Protein AF-A0A8J6TK26-F1 (afdb_monomer_lite)

Radius of gyration: 32.99 Å; chains: 1; bounding box: 69×43×80 Å

Organism: NCBI:txid2841698

Foldseek 3Di:
DWEKEWEAEPPDPQSVVVVVLVVVCCVVQPYHYDYDHQVVDVVSCVVCVVFPGWMDTDPDIHTPPDDSVNVNVVSVVSVVVVVVCVVVVPVVVVVVVVVVVDCDPVNVVVVVCVVCVLVVVLVVLCCVLVLLVVLLVCVVVVVNVVSVVSLVVCVVVALQQQQFWAFPQADGRHAHAVVVVCDDDVNPGHHPCRQPVLDDVVPVPDCSRVVSSVDQDDNHRHGTGSHGPVVSVVSVVVSVVSVVCVVVVNPDDDDDCVVVVD

Sequence (262 aa):
MVDLTLYTRKNCHLCDVTREDLASLQEQYPHRLIEVDIDADPSLVTTYGEKIPVVEVGPYSLSAPIDRKDLAMTIGAAIDREEQLEKVGDEGYRRRSKRGQTVSGGDKFSFWFSRQYMLVFTLLLFLYVGLPVLAPVLMKAGATGPASIIYKMYSPLCHQFGFRSFFLFGEQPYYPLRETGLTGGETGLVDFESATGIFHLHEANGNARWEARAYRGSAEVGYKMALCERDMAIYGAMFLFALIFWITGRRIPPLHWIFWLL

InterPro domains:
  IPR008554 Glutaredoxin-like [PF05768] (4-71)
  IPR036249 Thioredoxin-like superfamily [SSF52833] (2-58)

Structure (mmCIF, N/CA/C/O backbone):
data_AF-A0A8J6TK26-F1
#
_entry.id   AF-A0A8J6TK26-F1
#
loop_
_atom_site.group_PDB
_atom_site.id
_atom_site.type_symbol
_atom_site.label_atom_id
_atom_site.label_alt_id
_atom_site.label_comp_id
_atom_site.label_asym_id
_atom_site.label_entity_id
_atom_site.label_seq_id
_atom_site.pdbx_PDB_ins_code
_atom_site.Cartn_x
_atom_site.Cartn_y
_atom_site.Cartn_z
_atom_site.occupancy
_atom_site.B_iso_or_equiv
_atom_site.auth_seq_id
_atom_site.auth_comp_id
_atom_site.auth_asym_id
_atom_site.auth_atom_id
_atom_site.pdbx_PDB_model_num
ATOM 1 N N . MET A 1 1 ? -28.992 9.255 37.641 1.00 79.25 1 MET A N 1
ATOM 2 C CA . MET A 1 1 ? -29.370 7.926 37.113 1.00 79.25 1 MET A CA 1
ATOM 3 C C . MET A 1 1 ? -28.074 7.254 36.726 1.00 79.25 1 MET A C 1
ATOM 5 O O . MET A 1 1 ? -27.380 7.816 35.890 1.00 79.25 1 MET A O 1
ATOM 9 N N . VAL A 1 2 ? -27.733 6.138 37.370 1.00 87.19 2 VAL A N 1
ATOM 10 C CA . VAL A 1 2 ? -26.457 5.436 37.140 1.00 87.19 2 VAL A CA 1
ATOM 11 C C . VAL A 1 2 ? -26.575 4.455 35.976 1.00 87.19 2 VAL A C 1
ATOM 13 O O . VAL A 1 2 ? -27.634 3.857 35.779 1.00 87.19 2 VAL A O 1
ATOM 16 N N . ASP A 1 3 ? -25.491 4.274 35.224 1.00 90.69 3 ASP A N 1
ATOM 17 C CA . ASP A 1 3 ? -25.387 3.227 34.204 1.00 90.69 3 ASP A CA 1
ATOM 18 C C . ASP A 1 3 ? -24.824 1.941 34.842 1.00 90.69 3 ASP A C 1
ATOM 20 O O . ASP A 1 3 ? -23.772 1.964 35.487 1.00 90.69 3 ASP A O 1
ATOM 24 N N . LEU A 1 4 ? -25.527 0.820 34.657 1.00 93.75 4 LEU A N 1
ATOM 25 C CA . LEU A 1 4 ? -25.129 -0.527 35.080 1.00 93.75 4 LEU A CA 1
ATOM 26 C C . LEU A 1 4 ? -24.828 -1.377 33.853 1.00 93.75 4 LEU A C 1
ATOM 28 O O . LEU A 1 4 ? -25.661 -1.469 32.953 1.00 93.75 4 LEU A O 1
ATOM 32 N N . THR A 1 5 ? -23.678 -2.045 33.845 1.00 95.75 5 THR A N 1
ATOM 33 C CA . THR A 1 5 ? -23.329 -3.012 32.797 1.00 95.75 5 THR A CA 1
ATOM 34 C C . THR A 1 5 ? -23.434 -4.429 33.345 1.00 95.75 5 THR A C 1
ATOM 36 O O . THR A 1 5 ? -22.742 -4.767 34.301 1.00 95.75 5 THR A O 1
ATOM 39 N N . LEU A 1 6 ? -24.290 -5.256 32.743 1.00 96.50 6 LEU A N 1
ATOM 40 C CA . LEU A 1 6 ? -24.419 -6.683 33.036 1.00 96.50 6 LEU A CA 1
ATOM 41 C C . LEU A 1 6 ? -23.735 -7.488 31.925 1.00 96.50 6 LEU A C 1
ATOM 43 O O . LEU A 1 6 ? -24.234 -7.558 30.799 1.00 96.50 6 LEU A O 1
ATOM 47 N N . TYR A 1 7 ? -22.608 -8.119 32.253 1.00 96.12 7 TYR A N 1
ATOM 48 C CA . TYR A 1 7 ? -21.968 -9.108 31.390 1.00 96.12 7 TYR A CA 1
ATOM 49 C C . TYR A 1 7 ? -22.686 -10.441 31.550 1.00 96.12 7 TYR A C 1
ATOM 51 O O . TYR A 1 7 ? -22.738 -11.026 32.637 1.00 96.12 7 TYR A O 1
ATOM 59 N N . THR A 1 8 ? -23.252 -10.904 30.445 1.00 95.50 8 THR A N 1
ATOM 60 C CA . THR A 1 8 ? -24.139 -12.060 30.386 1.00 95.50 8 THR A CA 1
ATOM 61 C C . THR A 1 8 ? -23.715 -13.004 29.266 1.00 95.50 8 THR A C 1
ATOM 63 O O . THR A 1 8 ? -22.831 -12.700 28.467 1.00 95.50 8 THR A O 1
ATOM 66 N N . ARG A 1 9 ? -24.342 -14.175 29.224 1.00 94.56 9 ARG A N 1
ATOM 67 C CA . ARG A 1 9 ? -24.190 -15.185 28.177 1.00 94.56 9 ARG A CA 1
ATOM 68 C C . ARG A 1 9 ? -25.546 -15.840 27.934 1.00 94.56 9 ARG A C 1
ATOM 70 O O . ARG A 1 9 ? -26.391 -15.903 28.829 1.00 94.56 9 ARG A O 1
ATOM 77 N N . LYS A 1 10 ? -25.743 -16.395 26.740 1.00 91.62 10 LYS A N 1
ATOM 78 C CA . LYS A 1 10 ? -26.941 -17.189 26.424 1.00 91.62 10 LYS A CA 1
ATOM 79 C C . LYS A 1 10 ? -27.056 -18.423 27.327 1.00 91.62 10 LYS A C 1
ATOM 81 O O . LYS A 1 10 ? -26.065 -19.091 27.603 1.00 91.62 10 LYS A O 1
ATOM 86 N N . ASN A 1 11 ? -28.286 -18.763 27.718 1.00 89.69 11 ASN A N 1
ATOM 87 C CA . ASN A 1 11 ? -28.611 -19.924 28.561 1.00 89.69 11 ASN A CA 1
ATOM 88 C C . ASN A 1 11 ? -27.929 -19.904 29.945 1.00 89.69 11 ASN A C 1
ATOM 90 O O . ASN A 1 11 ? -27.444 -20.928 30.424 1.00 89.69 11 ASN A O 1
ATOM 94 N N . CYS A 1 12 ? -27.891 -18.739 30.591 1.00 91.31 12 CYS A N 1
ATOM 95 C CA . CYS A 1 12 ? -27.322 -18.551 31.921 1.00 91.31 12 CYS A CA 1
ATOM 96 C C . CYS A 1 12 ? -28.424 -18.228 32.941 1.00 91.31 12 CYS A C 1
ATOM 98 O O . CYS A 1 12 ? -28.881 -17.091 33.023 1.00 91.31 12 CYS A O 1
ATOM 100 N N . HIS A 1 13 ? -28.802 -19.205 33.770 1.00 92.62 13 HIS A N 1
ATOM 101 C CA . HIS A 1 13 ? -29.865 -19.011 34.764 1.00 92.62 13 HIS A CA 1
ATOM 102 C C . HIS A 1 13 ? -29.528 -17.925 35.799 1.00 92.62 13 HIS A C 1
ATOM 104 O O . HIS A 1 13 ? -30.365 -17.079 36.095 1.00 92.62 13 HIS A O 1
ATOM 110 N N . LEU A 1 14 ? -28.288 -17.895 36.306 1.00 93.44 14 LEU A N 1
ATOM 111 C CA . LEU A 1 14 ? -27.846 -16.862 37.254 1.00 93.44 14 LEU A CA 1
ATOM 112 C C . LEU A 1 14 ? -27.952 -15.450 36.658 1.00 93.44 14 LEU A C 1
ATOM 114 O O . LEU A 1 14 ? -28.271 -14.503 37.369 1.00 93.44 14 LEU A O 1
ATOM 118 N N . CYS A 1 15 ? -27.724 -15.314 35.351 1.00 94.31 15 CYS A N 1
ATOM 119 C CA . CYS A 1 15 ? -27.838 -14.046 34.643 1.00 94.31 15 CYS A CA 1
ATOM 120 C C . CYS A 1 15 ? -29.291 -13.572 34.552 1.00 94.31 15 CYS A C 1
ATOM 122 O O . CYS A 1 15 ? -29.551 -12.381 34.706 1.00 94.31 15 CYS A O 1
ATOM 124 N N . ASP A 1 16 ? -30.230 -14.496 34.332 1.00 94.25 16 ASP A N 1
ATOM 125 C CA . ASP A 1 16 ? -31.659 -14.184 34.309 1.00 94.25 16 ASP A CA 1
ATOM 126 C C . ASP A 1 16 ? -32.142 -13.728 35.693 1.00 94.25 16 ASP A C 1
ATOM 128 O O . ASP A 1 16 ? -32.800 -12.694 35.793 1.00 94.25 16 ASP A O 1
ATOM 132 N N . VAL A 1 17 ? -31.712 -14.413 36.761 1.00 95.00 17 VAL A N 1
ATOM 133 C CA . VAL A 1 17 ? -32.001 -14.011 38.151 1.00 95.00 17 VAL A CA 1
ATOM 134 C C . VAL A 1 17 ? -31.438 -12.620 38.450 1.00 95.00 17 VAL A C 1
ATOM 136 O O . VAL A 1 17 ? -32.157 -11.751 38.934 1.00 95.00 17 VAL A O 1
ATOM 139 N N . THR A 1 18 ? -30.171 -12.363 38.105 1.00 95.69 18 THR A N 1
ATOM 140 C CA . THR A 1 18 ? -29.563 -11.036 38.299 1.00 95.69 18 THR A CA 1
ATOM 141 C C . THR A 1 18 ? -30.302 -9.949 37.509 1.00 95.69 18 THR A C 1
ATOM 143 O O . THR A 1 18 ? -30.475 -8.841 38.015 1.00 95.69 18 THR A O 1
ATOM 146 N N . ARG A 1 19 ? -30.782 -10.242 36.292 1.00 95.38 19 ARG A N 1
ATOM 147 C CA . ARG A 1 19 ? -31.583 -9.301 35.492 1.00 95.38 19 ARG A CA 1
ATOM 148 C C . ARG A 1 19 ? -32.903 -8.956 36.188 1.00 95.38 19 ARG A C 1
ATOM 150 O O . ARG A 1 19 ? -33.270 -7.783 36.239 1.00 95.38 19 ARG A O 1
ATOM 157 N N . GLU A 1 20 ? -33.599 -9.953 36.727 1.00 95.38 20 GLU A N 1
ATOM 158 C CA . GLU A 1 20 ? -34.848 -9.758 37.472 1.00 95.38 20 GLU A CA 1
ATOM 159 C C . GLU A 1 20 ? -34.628 -8.951 38.758 1.00 95.38 20 GLU A C 1
ATOM 161 O O . GLU A 1 20 ? -35.370 -8.004 39.030 1.00 95.38 20 GLU A O 1
ATOM 166 N N . ASP A 1 21 ? -33.570 -9.259 39.511 1.00 95.75 21 ASP A N 1
ATOM 167 C CA . ASP A 1 21 ? -33.215 -8.518 40.721 1.00 95.75 21 ASP A CA 1
ATOM 168 C C . ASP A 1 21 ? -32.911 -7.047 40.415 1.00 95.75 21 ASP A C 1
ATOM 170 O O . ASP A 1 21 ? -33.424 -6.161 41.106 1.00 95.75 21 ASP A O 1
ATOM 174 N N . LEU A 1 22 ? -32.138 -6.772 39.358 1.00 95.25 22 LEU A N 1
ATOM 175 C CA . LEU A 1 22 ? -31.851 -5.413 38.894 1.00 95.25 22 LEU A CA 1
ATOM 176 C C . LEU A 1 22 ? -33.138 -4.673 38.509 1.00 95.25 22 LEU A C 1
ATOM 178 O O . LEU A 1 22 ? -33.359 -3.559 38.981 1.00 95.25 22 LEU A O 1
ATOM 182 N N . ALA A 1 23 ? -34.033 -5.311 37.750 1.00 95.06 23 ALA A N 1
ATOM 183 C CA . ALA A 1 23 ? -35.329 -4.725 37.407 1.00 95.06 23 ALA A CA 1
ATOM 184 C C . ALA A 1 23 ? -36.166 -4.400 38.660 1.00 95.06 23 ALA A C 1
ATOM 186 O O . ALA A 1 23 ? -36.754 -3.322 38.748 1.00 95.06 23 ALA A O 1
ATOM 187 N N . SER A 1 24 ? -36.164 -5.281 39.670 1.00 95.06 24 SER A N 1
ATOM 188 C CA . SER A 1 24 ? -36.874 -5.059 40.942 1.00 95.06 24 SER A CA 1
ATOM 189 C C . SER A 1 24 ? -36.334 -3.869 41.746 1.00 95.06 24 SER A C 1
ATOM 191 O O . SER A 1 24 ? -37.057 -3.268 42.539 1.00 95.06 24 SER A O 1
ATOM 193 N N . LEU A 1 25 ? -35.052 -3.537 41.572 1.00 95.06 25 LEU A N 1
ATOM 194 C CA . LEU A 1 25 ? -34.379 -2.449 42.280 1.00 95.06 25 LEU A CA 1
ATOM 195 C C . LEU A 1 25 ? -34.503 -1.105 41.557 1.00 95.06 25 LEU A C 1
ATOM 197 O O . LEU A 1 25 ? -34.126 -0.082 42.124 1.00 95.06 25 LEU A O 1
ATOM 201 N N . GLN A 1 26 ? -35.035 -1.078 40.334 1.00 93.06 26 GLN A N 1
ATOM 202 C CA . GLN A 1 26 ? -35.055 0.118 39.494 1.00 93.06 26 GLN A CA 1
ATOM 203 C C . GLN A 1 26 ? -35.966 1.231 40.032 1.00 93.06 26 GLN A C 1
ATOM 205 O O . GLN A 1 26 ? -35.672 2.408 39.826 1.00 93.06 26 GLN A O 1
ATOM 210 N N . GLU A 1 27 ? -37.029 0.876 40.760 1.00 91.56 27 GLU A N 1
ATOM 211 C CA . GLU A 1 27 ? -37.910 1.844 41.427 1.00 91.56 27 GLU A CA 1
ATOM 212 C C . GLU A 1 27 ? -3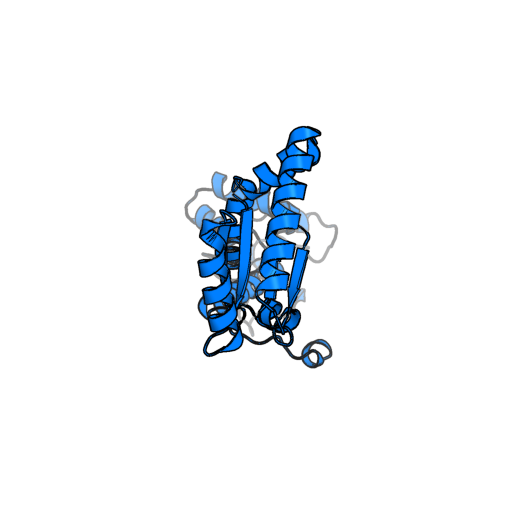7.211 2.530 42.611 1.00 91.56 27 GLU A C 1
ATOM 214 O O . GLU A 1 27 ? -37.308 3.745 42.776 1.00 91.56 27 GLU A O 1
ATOM 219 N N . GLN A 1 28 ? -36.461 1.765 43.411 1.00 92.62 28 GLN A N 1
ATOM 220 C CA . GLN A 1 28 ? -35.736 2.288 44.572 1.00 92.62 28 GLN A CA 1
ATOM 221 C C . GLN A 1 28 ? -34.455 3.031 44.169 1.00 92.62 28 GLN A C 1
ATOM 223 O O . GLN A 1 28 ? -34.103 4.043 44.772 1.00 92.62 28 GLN A O 1
ATOM 228 N N . TYR A 1 29 ? -33.761 2.530 43.150 1.00 92.88 29 TYR A N 1
ATOM 229 C CA . TYR A 1 29 ? -32.495 3.058 42.664 1.00 92.88 29 TYR A CA 1
ATOM 230 C C . TYR A 1 29 ? -32.589 3.298 41.155 1.00 92.88 29 TYR A C 1
ATOM 232 O O . TYR A 1 29 ? -32.301 2.385 40.382 1.00 92.88 29 TYR A O 1
ATOM 240 N N . PRO A 1 30 ? -32.968 4.505 40.698 1.00 91.44 30 PRO A N 1
ATOM 241 C CA . PRO A 1 30 ? -33.117 4.789 39.275 1.00 91.44 30 PRO A CA 1
ATOM 242 C C . PRO A 1 30 ? -31.813 4.585 38.497 1.00 91.44 30 PRO A C 1
ATOM 244 O O . PRO A 1 30 ? -30.840 5.336 38.649 1.00 91.44 30 PRO A O 1
ATOM 247 N N . HIS A 1 31 ? -31.813 3.585 37.620 1.00 92.19 31 HIS A N 1
ATOM 248 C CA . HIS A 1 31 ? -30.643 3.188 36.852 1.00 92.19 31 HIS A CA 1
ATOM 249 C C . HIS A 1 31 ? -30.984 2.766 35.422 1.00 92.19 31 HIS A C 1
ATOM 251 O O . HIS A 1 31 ? -32.129 2.435 35.108 1.00 92.19 31 HIS A O 1
ATOM 257 N N . ARG A 1 32 ? -29.970 2.767 34.554 1.00 92.31 32 ARG A N 1
ATOM 258 C CA . ARG A 1 32 ? -30.039 2.279 33.176 1.00 92.31 32 ARG A CA 1
ATOM 259 C C . ARG A 1 32 ? -29.224 0.996 33.052 1.00 92.31 32 ARG A C 1
ATOM 261 O O . ARG A 1 32 ? -28.025 1.007 33.305 1.00 92.31 32 ARG A O 1
ATOM 268 N N . LEU A 1 33 ? -29.869 -0.086 32.626 1.00 93.94 33 LEU A N 1
ATOM 269 C CA . LEU A 1 33 ? -29.213 -1.372 32.398 1.00 93.94 33 LEU A CA 1
ATOM 270 C C . LEU A 1 33 ? -28.666 -1.471 30.964 1.00 93.94 33 LEU A C 1
ATOM 272 O O . LEU A 1 33 ? -29.374 -1.177 29.999 1.00 93.94 33 LEU A O 1
ATOM 276 N N . ILE A 1 34 ? -27.412 -1.897 30.834 1.00 94.25 34 ILE A N 1
ATOM 277 C CA . ILE A 1 34 ? -26.709 -2.183 29.581 1.00 94.25 34 ILE A CA 1
ATOM 278 C C . ILE A 1 34 ? -26.279 -3.651 29.626 1.00 94.25 34 ILE A C 1
ATOM 280 O O . ILE A 1 34 ? -25.482 -4.037 30.476 1.00 94.25 34 ILE A O 1
ATOM 284 N N . GLU A 1 35 ? -26.796 -4.477 28.719 1.00 94.88 35 GLU A N 1
ATOM 285 C CA . GLU A 1 35 ? -26.427 -5.895 28.637 1.00 94.88 35 GLU A CA 1
ATOM 286 C C . GLU A 1 35 ? -25.333 -6.114 27.584 1.00 94.88 35 GLU A C 1
ATOM 288 O O . GLU A 1 35 ? -25.442 -5.635 26.452 1.00 94.88 35 GLU A O 1
ATOM 293 N N . VAL A 1 36 ? -24.288 -6.856 27.954 1.00 94.75 36 VAL A N 1
ATOM 294 C CA . VAL A 1 36 ? -23.169 -7.216 27.072 1.00 94.75 36 VAL A CA 1
ATOM 295 C C . VAL A 1 36 ? -23.043 -8.738 27.026 1.00 94.75 36 VAL A C 1
ATOM 297 O O . VAL A 1 36 ? -22.706 -9.368 28.027 1.00 94.75 36 VAL A O 1
ATOM 300 N N . ASP A 1 37 ? -23.319 -9.331 25.860 1.00 94.69 37 ASP A N 1
ATOM 301 C CA . ASP A 1 37 ? -23.110 -10.764 25.612 1.00 94.69 37 ASP A CA 1
ATOM 302 C C . ASP A 1 37 ? -21.612 -11.041 25.433 1.00 94.69 37 ASP A C 1
ATOM 304 O O . ASP A 1 37 ? -21.005 -10.601 24.452 1.00 94.69 37 ASP A O 1
ATOM 308 N N . ILE A 1 38 ? -21.008 -11.765 26.375 1.00 94.50 38 ILE A N 1
ATOM 309 C CA . ILE A 1 38 ? -19.573 -12.063 26.324 1.00 94.50 38 ILE A CA 1
ATOM 310 C C . ILE A 1 38 ? -19.206 -12.999 25.173 1.00 94.50 38 ILE A C 1
ATOM 312 O O . ILE A 1 38 ? -18.066 -12.974 24.722 1.00 94.50 38 ILE A O 1
ATOM 316 N N . ASP A 1 39 ? -20.149 -13.805 24.669 1.00 92.62 39 ASP A N 1
ATOM 317 C CA . ASP A 1 39 ? -19.874 -14.790 23.619 1.00 92.62 39 ASP A CA 1
ATOM 318 C C . ASP A 1 39 ? -19.666 -14.119 22.248 1.00 92.62 39 ASP A C 1
ATOM 320 O O . ASP A 1 39 ? -19.208 -14.755 21.297 1.00 92.62 39 ASP A O 1
ATOM 324 N N . ALA A 1 40 ? -19.955 -12.817 22.143 1.00 90.12 40 ALA A N 1
ATOM 325 C CA . ALA A 1 40 ? -19.677 -12.012 20.960 1.00 90.12 40 ALA A CA 1
ATOM 326 C C . ALA A 1 40 ? -18.187 -11.645 20.798 1.00 90.12 40 ALA A C 1
ATOM 328 O O . ALA A 1 40 ? -17.772 -11.310 19.686 1.00 90.12 40 ALA A O 1
ATOM 329 N N . ASP A 1 41 ? -17.382 -11.707 21.867 1.00 88.19 41 ASP A N 1
ATOM 330 C CA . ASP A 1 41 ? -15.970 -11.306 21.858 1.00 88.19 41 ASP A CA 1
ATOM 331 C C . ASP A 1 41 ? -15.095 -12.292 22.667 1.00 88.19 41 ASP A C 1
ATOM 333 O O . ASP A 1 41 ? -15.216 -12.369 23.893 1.00 88.19 41 ASP A O 1
ATOM 337 N N . PRO A 1 42 ? -14.148 -13.015 22.031 1.00 89.25 42 PRO A N 1
ATOM 338 C CA . PRO A 1 42 ? -13.245 -13.945 22.718 1.00 89.25 42 PRO A CA 1
ATOM 339 C C . PRO A 1 42 ? -12.453 -13.331 23.886 1.00 89.25 42 PRO A C 1
ATOM 341 O O . PRO A 1 42 ? -12.097 -14.037 24.836 1.00 89.25 42 PRO A O 1
ATOM 344 N N . SER A 1 43 ? -12.169 -12.025 23.839 1.00 90.19 43 SER A N 1
ATOM 345 C CA . SER A 1 43 ? -11.474 -11.330 24.926 1.00 90.19 43 SER A CA 1
ATOM 346 C C . SER A 1 43 ? -12.349 -11.196 26.179 1.00 90.19 43 SER A C 1
ATOM 348 O O . SER A 1 43 ? -11.859 -11.378 27.298 1.00 90.19 43 SER A O 1
ATOM 350 N N . LEU A 1 44 ? -13.658 -10.981 26.003 1.00 91.50 44 LEU A N 1
ATOM 351 C CA . LEU A 1 44 ? -14.634 -10.960 27.093 1.00 91.50 44 LEU A CA 1
ATOM 352 C C . LEU A 1 44 ? -14.840 -12.356 27.680 1.00 91.50 44 LEU A C 1
ATOM 354 O O . LEU A 1 44 ? -14.888 -12.489 28.901 1.00 91.50 44 LEU A O 1
ATOM 358 N N . VAL A 1 45 ? -14.868 -13.402 26.844 1.00 91.81 45 VAL A N 1
ATOM 359 C CA . VAL A 1 45 ? -14.923 -14.798 27.318 1.00 91.81 45 VAL A CA 1
ATOM 360 C C . VAL A 1 45 ? -13.732 -15.122 28.218 1.00 91.81 45 VAL A C 1
ATOM 362 O O . VAL A 1 45 ? -13.912 -15.692 29.290 1.00 91.81 45 VAL A O 1
ATOM 365 N N . THR A 1 46 ? -12.525 -14.712 27.826 1.00 91.44 46 THR A N 1
ATOM 366 C CA . THR A 1 46 ? -11.305 -14.941 28.621 1.00 91.44 46 THR A CA 1
ATOM 367 C C . THR A 1 46 ? -11.346 -14.199 29.963 1.00 91.44 46 THR A C 1
ATOM 369 O O . THR A 1 46 ? -10.862 -14.706 30.970 1.00 91.44 46 THR A O 1
ATOM 372 N N . THR A 1 47 ? -11.931 -13.000 29.986 1.00 90.94 47 THR A N 1
ATOM 373 C CA . THR A 1 47 ? -11.931 -12.121 31.166 1.00 90.94 47 THR A CA 1
ATOM 374 C C . THR A 1 47 ? -13.030 -12.483 32.169 1.00 90.94 47 THR A C 1
ATOM 376 O O . THR A 1 47 ? -12.785 -12.522 33.378 1.00 90.94 47 THR A O 1
ATOM 379 N N . TYR A 1 48 ? -14.242 -12.742 31.673 1.00 93.81 48 TYR A N 1
ATOM 380 C CA . TYR A 1 48 ? -15.451 -12.885 32.485 1.00 93.81 48 TYR A CA 1
ATOM 381 C C . TYR A 1 48 ? -16.042 -14.299 32.474 1.00 93.81 48 TYR A C 1
ATOM 383 O O . TYR A 1 48 ? -16.885 -14.589 33.316 1.00 93.81 48 TYR A O 1
ATOM 391 N N . GLY A 1 49 ? -15.613 -15.195 31.579 1.00 91.38 49 GLY A N 1
ATOM 392 C CA . GLY A 1 49 ? -16.272 -16.486 31.335 1.00 91.38 49 GLY A CA 1
ATOM 393 C C . GLY A 1 49 ? -16.467 -17.378 32.567 1.00 91.38 49 GLY A C 1
ATOM 394 O O . GLY A 1 49 ? -17.473 -18.078 32.641 1.00 91.38 49 GLY A O 1
ATOM 395 N N . GLU A 1 50 ? -15.562 -17.318 33.547 1.00 92.06 50 GLU A N 1
ATOM 396 C CA . GLU A 1 50 ? -15.652 -18.076 34.810 1.00 92.06 50 GLU A CA 1
ATOM 397 C C . GLU A 1 50 ? -16.371 -17.323 35.945 1.00 92.06 50 GLU A C 1
ATOM 399 O O . GLU A 1 50 ? -16.602 -17.881 37.012 1.00 92.06 50 GLU A O 1
ATOM 404 N N . LYS A 1 51 ? -16.707 -16.047 35.738 1.00 93.69 51 LYS A N 1
ATOM 405 C CA . LYS A 1 51 ? -17.226 -15.129 36.768 1.00 93.69 51 LYS A CA 1
ATOM 406 C C . LYS A 1 51 ? -18.673 -14.699 36.532 1.00 93.69 51 LYS A C 1
ATOM 408 O O . LYS A 1 51 ? -19.212 -13.943 37.333 1.00 93.69 51 LYS A O 1
ATOM 413 N N . ILE A 1 52 ? -19.277 -15.136 35.427 1.00 92.50 52 ILE A N 1
ATOM 414 C CA . ILE A 1 52 ? -20.613 -14.715 35.000 1.00 92.50 52 ILE A CA 1
ATOM 415 C C . ILE A 1 52 ? -21.716 -15.196 35.955 1.00 92.50 52 ILE A C 1
ATOM 417 O O . ILE A 1 52 ? -21.686 -16.357 36.367 1.00 92.50 52 ILE A O 1
ATOM 421 N N . PRO A 1 53 ? -22.750 -14.368 36.217 1.00 95.50 53 PRO A N 1
ATOM 422 C CA . PRO A 1 53 ? -22.920 -12.973 35.780 1.00 95.50 53 PRO A CA 1
ATOM 423 C C . PRO A 1 53 ? -21.962 -11.997 36.472 1.00 95.50 53 PRO A C 1
ATOM 425 O O . PRO A 1 53 ? -21.606 -12.188 37.631 1.00 95.50 53 PRO A O 1
ATOM 428 N N . VAL A 1 54 ? -21.577 -10.932 35.759 1.00 96.81 54 VAL A N 1
ATOM 429 C CA . VAL A 1 54 ? -20.808 -9.813 36.329 1.00 96.81 54 VAL A CA 1
ATOM 430 C C . VAL A 1 54 ? -21.571 -8.508 36.138 1.00 96.81 54 VAL A C 1
ATOM 432 O O . VAL A 1 54 ? -21.982 -8.196 35.023 1.00 96.81 54 VAL A O 1
ATOM 435 N N . VAL A 1 55 ? -21.743 -7.746 37.218 1.00 96.62 55 VAL A N 1
ATOM 436 C CA . VAL A 1 55 ? -22.384 -6.425 37.223 1.00 96.62 55 VAL A CA 1
ATOM 437 C C . VAL A 1 55 ? -21.343 -5.363 37.548 1.00 96.62 55 VAL A C 1
ATOM 439 O O . VAL A 1 55 ? -20.716 -5.410 38.604 1.00 96.62 55 VAL A O 1
ATOM 442 N N . GLU A 1 56 ? -21.179 -4.384 36.665 1.00 95.56 56 GLU A N 1
ATOM 443 C CA . GLU A 1 56 ? -20.312 -3.222 36.871 1.00 95.56 56 GLU A CA 1
ATOM 444 C C . GLU A 1 56 ? -21.144 -1.941 37.013 1.00 95.56 56 GLU A C 1
ATOM 446 O O . GLU A 1 56 ? -22.021 -1.660 36.191 1.00 95.56 56 GLU A O 1
ATOM 451 N N . VAL A 1 57 ? -20.853 -1.151 38.051 1.00 93.00 57 VAL A N 1
ATOM 452 C CA . VAL A 1 57 ? -21.461 0.165 38.299 1.00 93.00 57 VAL A CA 1
ATOM 453 C C . VAL A 1 57 ? -20.424 1.140 38.845 1.00 93.00 57 VAL A C 1
ATOM 455 O O . VAL A 1 57 ? -19.897 0.999 39.951 1.00 93.00 57 VAL A O 1
ATOM 458 N N . GLY A 1 58 ? -20.093 2.152 38.044 1.00 85.88 58 GLY A N 1
ATOM 459 C CA . GLY A 1 58 ? -19.007 3.076 38.362 1.00 85.88 58 GLY A CA 1
ATOM 460 C C . GLY A 1 58 ? -17.682 2.326 38.607 1.00 85.88 58 GLY A C 1
ATOM 461 O O . GLY A 1 58 ? -17.214 1.632 37.709 1.00 85.88 58 GLY A O 1
ATOM 462 N N . PRO A 1 59 ? -17.038 2.471 39.782 1.00 86.38 59 PRO A N 1
ATOM 463 C CA . PRO A 1 59 ? -15.807 1.750 40.117 1.00 86.38 59 PRO A CA 1
ATOM 464 C C . PRO A 1 59 ? -16.042 0.360 40.735 1.00 86.38 59 PRO A C 1
ATOM 466 O O . PRO A 1 59 ? -15.070 -0.310 41.081 1.00 86.38 59 PRO A O 1
ATOM 469 N N . TYR A 1 60 ? -17.296 -0.041 40.955 1.00 93.19 60 TYR A N 1
ATOM 470 C CA . TYR A 1 60 ? -17.640 -1.277 41.647 1.00 93.19 60 TYR A CA 1
ATOM 471 C C . TYR A 1 60 ? -17.971 -2.380 40.643 1.00 93.19 60 TYR A C 1
ATOM 473 O O . TYR A 1 60 ? -18.623 -2.134 39.629 1.00 93.19 60 TYR A O 1
ATOM 481 N N . SER A 1 61 ? -17.527 -3.599 40.942 1.00 94.56 61 SER A N 1
ATOM 482 C CA . SER A 1 61 ? -17.797 -4.798 40.151 1.00 94.56 61 SER A CA 1
ATOM 483 C C . SER A 1 61 ? -18.201 -5.929 41.092 1.00 94.56 61 SER A C 1
ATOM 485 O O . SER A 1 61 ? -17.531 -6.162 42.100 1.00 94.56 61 SER A O 1
ATOM 487 N N . LEU A 1 62 ? -19.302 -6.603 40.773 1.00 95.50 62 LEU A N 1
ATOM 488 C CA . LEU A 1 62 ? -19.798 -7.792 41.458 1.00 95.50 62 LEU A CA 1
ATOM 489 C C . LEU A 1 62 ? -19.758 -8.964 40.484 1.00 95.50 62 LEU A C 1
ATOM 491 O O . LEU A 1 62 ? -20.243 -8.843 39.364 1.00 95.50 62 LEU A O 1
ATOM 495 N N . SER A 1 63 ? -19.205 -10.093 40.912 1.00 94.94 63 SER A N 1
ATOM 496 C CA . SER A 1 63 ? -19.186 -11.349 40.155 1.00 94.94 63 SER A CA 1
ATOM 497 C C . SER A 1 63 ? -19.976 -12.429 40.876 1.00 94.94 63 SER A C 1
ATOM 499 O O . SER A 1 63 ? -20.154 -12.346 42.088 1.00 94.94 63 SER A O 1
ATOM 501 N N . ALA A 1 64 ? -20.393 -13.462 40.147 1.00 91.06 64 ALA A N 1
ATOM 502 C CA . ALA A 1 64 ? -21.148 -14.576 40.704 1.00 91.06 64 ALA A CA 1
ATOM 503 C C . ALA A 1 64 ? -20.465 -15.245 41.919 1.00 91.06 64 ALA A C 1
ATOM 505 O O . ALA A 1 64 ? -19.237 -15.397 41.920 1.00 91.06 64 ALA A O 1
ATOM 506 N N . PRO A 1 65 ? -21.246 -15.729 42.907 1.00 91.62 65 PRO A N 1
ATOM 507 C CA . PRO A 1 65 ? -22.698 -15.560 43.060 1.00 91.62 65 PRO A CA 1
ATOM 508 C C . PRO A 1 65 ? -23.067 -14.138 43.522 1.00 91.62 65 PRO A C 1
ATOM 510 O O . PRO A 1 65 ? -22.383 -13.568 44.364 1.00 91.62 65 PRO A O 1
ATOM 513 N N . ILE A 1 66 ? -24.146 -13.576 42.967 1.00 93.88 66 ILE A N 1
ATOM 514 C CA . ILE A 1 66 ? -24.615 -12.217 43.275 1.00 93.88 66 ILE A CA 1
ATOM 515 C C . ILE A 1 66 ? -25.964 -12.302 43.988 1.00 93.88 66 ILE A C 1
ATOM 517 O O . ILE A 1 66 ? -26.920 -12.822 43.415 1.00 93.88 66 ILE A O 1
ATOM 521 N N . ASP A 1 67 ? -26.052 -11.739 45.193 1.00 94.12 67 ASP A N 1
ATOM 522 C CA . ASP A 1 67 ? -27.311 -11.604 45.924 1.00 94.12 67 ASP A CA 1
ATOM 523 C C . ASP A 1 67 ? -27.963 -10.231 45.689 1.00 94.12 67 ASP A C 1
ATOM 525 O O . ASP A 1 67 ? -27.295 -9.197 45.582 1.00 94.12 67 ASP A O 1
ATOM 529 N N . ARG A 1 68 ? -29.302 -10.175 45.741 1.00 94.31 68 ARG A N 1
ATOM 530 C CA . ARG A 1 68 ? -30.076 -8.920 45.645 1.00 94.31 68 ARG A CA 1
ATOM 531 C C . ARG A 1 68 ? -29.626 -7.841 46.640 1.00 94.31 68 ARG A C 1
ATOM 533 O O . ARG A 1 68 ? -29.694 -6.648 46.342 1.00 94.31 68 ARG A O 1
ATOM 540 N N . LYS A 1 69 ? -29.185 -8.240 47.839 1.00 94.62 69 LYS A N 1
ATOM 541 C CA . LYS A 1 69 ? -28.687 -7.307 48.867 1.00 94.62 69 LYS A CA 1
ATOM 542 C C . LYS A 1 69 ? -27.372 -6.650 48.449 1.00 94.62 69 LYS A C 1
ATOM 544 O O . LYS A 1 69 ? -27.215 -5.450 48.666 1.00 94.62 69 LYS A O 1
ATOM 549 N N . ASP A 1 70 ? -26.478 -7.409 47.822 1.00 93.50 70 ASP A N 1
ATOM 550 C CA . ASP A 1 70 ? -25.189 -6.909 47.342 1.00 93.50 70 ASP A CA 1
ATOM 551 C C . ASP A 1 70 ? -25.385 -5.958 46.164 1.00 93.50 70 ASP A C 1
ATOM 553 O O . ASP A 1 70 ? -24.746 -4.905 46.111 1.00 93.50 70 ASP A O 1
ATOM 557 N N . LEU A 1 71 ? -26.338 -6.267 45.274 1.00 94.81 71 LEU A N 1
ATOM 558 C CA . LEU A 1 71 ? -26.769 -5.359 44.209 1.00 94.81 71 LEU A CA 1
ATOM 559 C C . LEU A 1 71 ? -27.274 -4.034 44.781 1.00 94.81 71 LEU A C 1
ATOM 561 O O . LEU A 1 71 ? -26.772 -2.978 44.409 1.00 94.81 71 LEU A O 1
ATOM 565 N N . ALA A 1 72 ? -28.222 -4.078 45.721 1.00 95.00 72 ALA A N 1
ATOM 566 C CA . ALA A 1 72 ? -28.787 -2.873 46.328 1.00 95.00 72 ALA A CA 1
ATOM 567 C C . ALA A 1 72 ? -27.717 -2.020 47.031 1.00 95.00 72 ALA A C 1
ATOM 569 O O . ALA A 1 72 ? -27.662 -0.806 46.831 1.00 95.00 72 ALA A O 1
ATOM 570 N N . MET A 1 73 ? -26.835 -2.654 47.814 1.00 94.19 73 MET A N 1
ATOM 571 C CA . MET A 1 73 ? -25.737 -1.969 48.502 1.00 94.19 73 MET A CA 1
ATOM 572 C C . 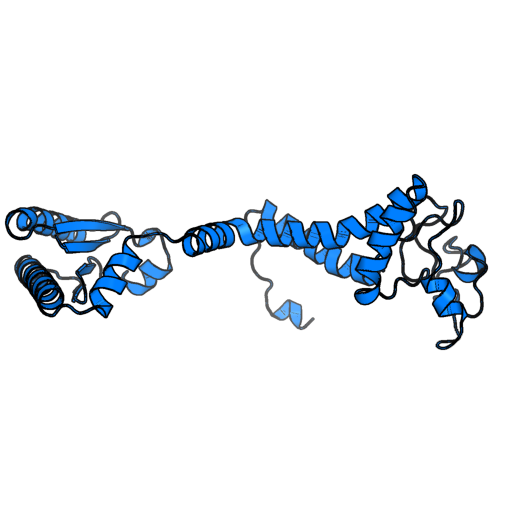MET A 1 73 ? -24.779 -1.309 47.506 1.00 94.19 73 MET A C 1
ATOM 574 O O . MET A 1 73 ? -24.397 -0.155 47.685 1.00 94.19 73 MET A O 1
ATOM 578 N N . THR A 1 74 ? -24.410 -2.030 46.450 1.00 94.19 74 THR A N 1
ATOM 579 C CA . THR A 1 74 ? -23.416 -1.574 45.473 1.00 94.19 74 THR A CA 1
ATOM 580 C C . THR A 1 74 ? -23.963 -0.468 44.576 1.00 94.19 74 THR A C 1
ATOM 582 O O . THR A 1 74 ? -23.272 0.520 44.328 1.00 94.19 74 THR A O 1
ATOM 585 N N . ILE A 1 75 ? -25.220 -0.585 44.138 1.00 94.12 75 ILE A N 1
ATOM 586 C CA . ILE A 1 75 ? -25.914 0.462 43.379 1.00 94.12 75 ILE A CA 1
ATOM 587 C C . ILE A 1 75 ? -26.062 1.721 44.240 1.00 94.12 75 ILE A C 1
ATOM 589 O O . ILE A 1 75 ? -25.741 2.813 43.775 1.00 94.12 75 ILE A O 1
ATOM 593 N N . GLY A 1 76 ? -26.483 1.574 45.501 1.00 93.25 76 GLY A N 1
ATOM 594 C CA . GLY A 1 76 ? -26.574 2.688 46.446 1.00 93.25 76 GLY A CA 1
ATOM 595 C C . GLY A 1 76 ? -25.226 3.385 46.647 1.00 93.25 76 GLY A C 1
ATOM 596 O O . GLY A 1 76 ? -25.125 4.593 46.460 1.00 93.25 76 GLY A O 1
ATOM 597 N N . ALA A 1 77 ? -24.163 2.618 46.910 1.00 92.56 77 ALA A N 1
ATOM 598 C CA . ALA A 1 77 ? -22.811 3.153 47.064 1.00 92.56 77 ALA A CA 1
ATOM 599 C C . ALA A 1 77 ? -22.310 3.886 45.806 1.00 92.56 77 ALA A C 1
ATOM 601 O O . ALA A 1 77 ? -21.606 4.893 45.912 1.00 92.56 77 ALA A O 1
ATOM 602 N N . ALA A 1 78 ? -22.669 3.408 44.612 1.00 91.31 78 ALA A N 1
ATOM 603 C CA . ALA A 1 78 ? -22.328 4.073 43.360 1.00 91.31 78 ALA A CA 1
ATOM 604 C C . ALA A 1 78 ? -23.070 5.403 43.176 1.00 91.31 78 ALA A C 1
ATOM 606 O O . ALA A 1 78 ? -22.435 6.391 42.801 1.00 91.31 78 ALA A O 1
ATOM 607 N N . ILE A 1 79 ? -24.372 5.439 43.481 1.00 89.81 79 ILE A N 1
ATOM 608 C CA . ILE A 1 79 ? -25.197 6.656 43.431 1.00 89.81 79 ILE A CA 1
ATOM 609 C C . ILE A 1 79 ? -24.665 7.699 44.420 1.00 89.81 79 ILE A C 1
ATOM 611 O O . ILE A 1 79 ? -24.388 8.830 44.023 1.00 89.81 79 ILE A O 1
ATOM 615 N N . ASP A 1 80 ? -24.444 7.310 45.678 1.00 90.12 80 ASP A N 1
ATOM 616 C CA . ASP A 1 80 ? -23.952 8.212 46.726 1.00 90.12 80 ASP A CA 1
ATOM 617 C C . ASP A 1 80 ? -22.581 8.796 46.362 1.00 90.12 80 ASP A C 1
ATOM 619 O O . ASP A 1 80 ? -22.302 9.981 46.570 1.00 90.12 80 ASP A O 1
ATOM 623 N N . ARG A 1 81 ? -21.707 7.965 45.782 1.00 85.69 81 ARG A N 1
ATOM 624 C CA . ARG A 1 81 ? -20.389 8.393 45.311 1.00 85.69 81 ARG A CA 1
ATOM 625 C C . ARG A 1 81 ? -20.493 9.392 44.160 1.00 85.69 81 ARG A C 1
ATOM 627 O O . ARG A 1 81 ? -19.739 10.364 44.155 1.00 85.69 81 ARG A O 1
ATOM 634 N N . GLU A 1 82 ? -21.359 9.149 43.181 1.00 82.19 82 GLU A N 1
ATOM 635 C CA . GLU A 1 82 ? -21.587 10.077 42.067 1.00 82.19 82 GLU A CA 1
ATOM 636 C C . GLU A 1 82 ? -22.116 11.422 42.580 1.00 82.19 82 GLU A C 1
ATOM 638 O O . GLU A 1 82 ? -21.545 12.462 42.248 1.00 82.19 82 GLU A O 1
ATOM 643 N N . GLU A 1 83 ? -23.094 11.410 43.489 1.00 84.81 83 GLU A N 1
ATOM 644 C CA . GLU A 1 83 ? -23.635 12.629 44.099 1.00 84.81 83 GLU A CA 1
ATOM 645 C C . GLU A 1 83 ? -22.558 13.411 44.879 1.00 84.81 83 GLU A C 1
ATOM 647 O O . GLU A 1 83 ? -22.468 14.638 44.783 1.00 84.81 83 GLU A O 1
ATOM 652 N N . GLN A 1 84 ? -21.691 12.715 45.623 1.00 85.12 84 GLN A N 1
ATOM 653 C CA . GLN A 1 84 ? -20.547 13.331 46.306 1.00 85.12 84 GLN A CA 1
ATOM 654 C C . GLN A 1 84 ? -19.551 13.957 45.321 1.00 85.12 84 GLN A C 1
ATOM 656 O O . GLN A 1 84 ? -19.123 15.095 45.518 1.00 85.12 84 GLN A O 1
ATOM 661 N N . LEU A 1 85 ? -19.192 13.253 44.244 1.00 81.44 85 LEU A N 1
ATOM 662 C CA . LEU A 1 85 ? -18.266 13.765 43.227 1.00 81.44 85 LEU A CA 1
ATOM 663 C C . LEU A 1 85 ? -18.828 14.997 42.503 1.00 81.44 85 LEU A C 1
ATOM 665 O O . LEU A 1 85 ? -18.076 15.927 42.197 1.00 81.44 85 LEU A O 1
ATOM 669 N N . GLU A 1 86 ? -20.142 15.041 42.270 1.00 79.50 86 GLU A N 1
ATOM 670 C CA . GLU A 1 86 ? -20.811 16.218 41.717 1.00 79.50 86 GLU A CA 1
ATOM 671 C C . GLU A 1 86 ? -20.801 17.410 42.680 1.00 79.50 86 GLU A C 1
ATOM 673 O O . GLU A 1 86 ? -20.507 18.528 42.244 1.00 79.50 86 GLU A O 1
ATOM 678 N N . LYS A 1 87 ? -21.062 17.181 43.976 1.00 81.44 87 LYS A N 1
ATOM 679 C CA . LYS A 1 87 ? -21.039 18.221 45.024 1.00 81.44 87 LYS A CA 1
ATOM 680 C C . LYS A 1 87 ? -19.651 18.820 45.233 1.00 81.44 87 LYS A C 1
ATOM 682 O O . LYS A 1 87 ? -19.531 20.031 45.395 1.00 81.44 87 LYS A O 1
ATOM 687 N N . VAL A 1 88 ? -18.609 17.988 45.206 1.00 82.25 88 VAL A N 1
ATOM 688 C CA . VAL A 1 88 ? -17.209 18.423 45.360 1.00 82.25 88 VAL A CA 1
ATOM 689 C C . VAL A 1 88 ? -16.712 19.190 44.124 1.00 82.25 88 VAL A C 1
ATOM 691 O O . VAL A 1 88 ? -15.711 19.899 44.198 1.00 82.25 88 VAL A O 1
ATOM 694 N N . GLY A 1 89 ? -17.430 19.119 42.997 1.00 72.56 89 GLY A N 1
ATOM 695 C CA . GLY A 1 89 ? -17.103 19.885 41.797 1.00 72.56 89 GLY A CA 1
ATOM 696 C C . GLY A 1 89 ? -15.843 19.390 41.086 1.00 72.56 89 GLY A C 1
ATOM 697 O O . GLY A 1 89 ? -15.164 20.185 40.440 1.00 72.56 89 GLY A O 1
ATOM 698 N N . ASP A 1 90 ? -15.528 18.093 41.181 1.00 76.19 90 ASP A N 1
ATOM 699 C CA . ASP A 1 90 ? -14.332 17.512 40.563 1.00 76.19 90 ASP A CA 1
ATOM 700 C C . ASP A 1 90 ? -14.384 17.657 39.029 1.00 76.19 90 ASP A C 1
ATOM 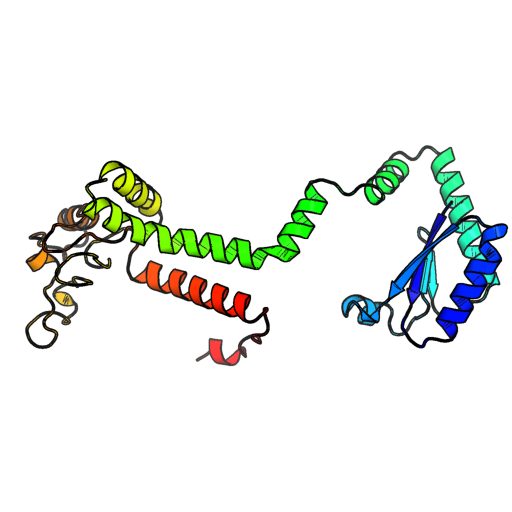702 O O . ASP A 1 90 ? -15.106 16.947 38.316 1.00 76.19 90 ASP A O 1
ATOM 706 N N . GLU A 1 91 ? -13.615 18.609 38.491 1.00 74.50 91 GLU A N 1
ATOM 707 C CA . GLU A 1 91 ? -13.566 18.871 37.048 1.00 74.50 91 GLU A CA 1
ATOM 708 C C . GLU A 1 91 ? -13.071 17.648 36.261 1.00 74.50 91 GLU A C 1
ATOM 710 O O . GLU A 1 91 ? -13.510 17.406 35.132 1.00 74.50 91 GLU A O 1
ATOM 715 N N . GLY A 1 92 ? -12.195 16.835 36.863 1.00 74.50 92 GLY A N 1
ATOM 716 C CA . GLY A 1 92 ? -11.667 15.608 36.270 1.00 74.50 92 GLY A CA 1
ATOM 717 C C . GLY A 1 92 ? -12.737 14.532 36.061 1.00 74.50 92 GLY A C 1
ATOM 718 O O . GLY A 1 92 ? -12.748 13.853 35.031 1.00 74.50 92 GLY A O 1
ATOM 719 N N . TYR A 1 93 ? -13.655 14.370 37.009 1.00 73.69 93 TYR A N 1
ATOM 720 C CA . TYR A 1 93 ? -14.803 13.474 36.936 1.00 73.69 93 TYR A CA 1
ATOM 721 C C . TYR A 1 93 ? -15.810 13.972 35.903 1.00 73.69 93 TYR A C 1
ATOM 723 O O . TYR A 1 93 ? -16.154 13.226 34.985 1.00 73.69 93 TYR A O 1
ATOM 731 N N . ARG A 1 94 ? -16.176 15.261 35.951 1.00 73.62 94 ARG A N 1
ATOM 732 C CA . ARG A 1 94 ? -17.068 15.880 34.954 1.00 73.62 94 ARG A CA 1
ATOM 733 C C . ARG A 1 94 ? -16.538 15.719 33.530 1.00 73.62 94 ARG A C 1
ATOM 735 O O . ARG A 1 94 ? -17.298 15.393 32.619 1.00 73.62 94 ARG A O 1
ATOM 742 N N . ARG A 1 95 ? -15.231 15.909 33.324 1.00 74.12 95 ARG A N 1
ATOM 743 C CA . ARG A 1 95 ? -14.591 15.752 32.011 1.00 74.12 95 ARG A CA 1
ATOM 744 C C . ARG A 1 95 ? -14.566 14.295 31.545 1.00 74.12 95 ARG A C 1
ATOM 746 O O . ARG A 1 95 ? -14.799 14.051 30.364 1.00 74.12 95 ARG A O 1
ATOM 753 N N . ARG A 1 96 ? -14.315 13.330 32.441 1.00 73.12 96 ARG A N 1
ATOM 754 C CA . ARG A 1 96 ? -14.344 11.887 32.123 1.00 73.12 96 ARG A CA 1
ATOM 755 C C . ARG A 1 96 ? -15.754 11.393 31.800 1.00 73.12 96 ARG A C 1
ATOM 757 O O . ARG A 1 96 ? -15.922 10.741 30.774 1.00 73.12 96 ARG A O 1
ATOM 764 N N . SER A 1 97 ? -16.743 11.773 32.608 1.00 71.94 97 SER A N 1
ATOM 765 C CA . SER A 1 97 ? -18.158 11.449 32.385 1.00 71.94 97 SER A CA 1
ATOM 766 C C . SER A 1 97 ? -18.647 11.999 31.035 1.00 71.94 97 SER A C 1
ATOM 768 O O . SER A 1 97 ? -19.113 11.241 30.186 1.00 71.94 97 SER A O 1
ATOM 770 N N . LYS A 1 98 ? -18.383 13.282 30.735 1.00 71.56 98 LYS A N 1
ATOM 771 C CA . LYS A 1 98 ? -18.723 13.879 29.427 1.00 71.56 98 LYS A CA 1
ATOM 772 C C . LYS A 1 98 ? -17.983 13.247 28.240 1.00 71.56 98 LYS A C 1
ATOM 774 O O . LYS A 1 98 ? -18.545 13.166 27.147 1.00 71.56 98 LYS A O 1
ATOM 779 N N . ARG A 1 99 ? -16.732 12.800 28.424 1.00 69.69 99 ARG A N 1
ATOM 780 C CA . ARG A 1 99 ? -15.955 12.135 27.361 1.00 69.69 99 ARG A CA 1
ATOM 781 C C . ARG A 1 99 ? -16.535 10.767 27.002 1.00 69.69 99 ARG A C 1
ATOM 783 O O . ARG A 1 99 ? -16.565 10.437 25.827 1.00 69.69 99 ARG A O 1
ATOM 790 N N . GLY A 1 100 ? -17.019 10.001 27.981 1.00 67.50 100 GLY A N 1
ATOM 791 C CA . GLY A 1 100 ? -17.670 8.707 27.734 1.00 67.50 100 GLY A CA 1
ATOM 792 C C . GLY A 1 100 ? -19.010 8.815 26.995 1.00 67.50 100 GLY A C 1
ATOM 793 O O . GLY A 1 100 ? -19.419 7.875 26.326 1.00 67.50 100 GLY A O 1
ATOM 794 N N . GLN A 1 101 ? -19.674 9.973 27.067 1.00 71.00 101 GLN A N 1
ATOM 795 C CA . GLN A 1 101 ? -20.992 10.198 26.462 1.00 71.00 101 GLN A CA 1
ATOM 796 C C . GLN A 1 101 ? -20.945 10.718 25.019 1.00 71.00 101 GLN A C 1
ATOM 798 O O . GLN A 1 101 ? -21.981 10.795 24.360 1.00 71.00 101 GLN A O 1
ATOM 803 N N . THR A 1 102 ? -19.772 11.106 24.509 1.00 79.06 102 THR A N 1
ATOM 804 C CA . THR A 1 102 ? -19.656 11.735 23.187 1.00 79.06 102 THR A CA 1
ATOM 805 C C . THR A 1 102 ? -18.640 11.010 22.316 1.00 79.06 102 THR A C 1
ATOM 807 O O . THR A 1 102 ? -17.459 10.939 22.632 1.00 79.06 102 THR A O 1
ATOM 810 N N . VAL A 1 103 ? -19.101 10.488 21.176 1.00 82.25 103 VAL A N 1
ATOM 811 C CA . VAL A 1 103 ? -18.214 9.913 20.159 1.00 82.25 103 VAL A CA 1
ATOM 812 C C . VAL A 1 103 ? -17.572 11.061 19.384 1.00 82.25 103 VAL A C 1
ATOM 814 O O . VAL A 1 103 ? -18.245 11.752 18.609 1.00 82.25 103 VAL A O 1
ATOM 817 N N . SER A 1 104 ? -16.273 11.270 19.586 1.00 87.25 104 SER A N 1
ATOM 818 C CA . SER A 1 104 ? -15.527 12.314 18.888 1.00 87.25 104 SER A CA 1
ATOM 819 C C . SER A 1 104 ? -15.334 11.977 17.403 1.00 87.25 104 SER A C 1
ATOM 821 O O . SER A 1 104 ? -15.518 10.842 16.959 1.00 87.25 104 SER A O 1
ATOM 823 N N . GLY A 1 105 ? -14.925 12.965 16.600 1.00 89.44 105 GLY A N 1
ATOM 824 C CA . GLY A 1 105 ? -14.528 12.715 15.208 1.00 89.44 105 GLY A CA 1
ATOM 825 C C . GLY A 1 105 ? -13.360 11.725 15.094 1.00 89.44 105 GLY A C 1
ATOM 826 O O . GLY A 1 105 ? -13.350 10.897 14.185 1.00 89.44 105 GLY A O 1
ATOM 827 N N . GLY A 1 106 ? -12.426 11.761 16.052 1.00 90.56 106 GLY A N 1
ATOM 828 C CA . GLY A 1 106 ? -11.308 10.819 16.133 1.00 90.56 106 GLY A CA 1
ATOM 829 C C . GLY A 1 106 ? -11.767 9.387 16.404 1.00 90.56 106 GLY A C 1
ATOM 830 O O . GLY A 1 106 ? -11.283 8.465 15.754 1.00 90.56 106 GLY A O 1
ATOM 831 N N . ASP A 1 107 ? -12.763 9.205 17.273 1.00 87.88 107 ASP A N 1
ATOM 832 C CA . ASP A 1 107 ? -13.327 7.880 17.567 1.00 87.88 107 ASP A CA 1
ATOM 833 C C . ASP A 1 107 ? -14.031 7.296 16.338 1.00 87.88 107 ASP A C 1
ATOM 835 O O . ASP A 1 107 ? -13.834 6.129 15.999 1.00 87.88 107 ASP A O 1
ATOM 839 N N . LYS A 1 108 ? -14.784 8.126 15.600 1.00 90.44 108 LYS A N 1
ATOM 840 C CA . LYS A 1 108 ? -15.422 7.717 14.337 1.00 90.44 108 LYS A CA 1
ATOM 841 C C . LYS A 1 108 ? -14.392 7.327 13.280 1.00 90.44 108 LYS A C 1
ATOM 843 O O . LYS A 1 108 ? -14.576 6.316 12.605 1.00 90.44 108 LYS A O 1
ATOM 848 N N . PHE A 1 109 ? -13.316 8.104 13.139 1.00 92.94 109 PHE A N 1
ATOM 849 C CA . PHE A 1 109 ? -12.228 7.781 12.216 1.00 92.94 109 PHE A CA 1
ATOM 850 C C . PHE A 1 109 ? -11.517 6.488 12.617 1.00 92.94 109 PHE A C 1
ATOM 852 O O . PHE A 1 109 ? -11.314 5.630 11.766 1.00 92.94 109 PHE A O 1
ATOM 859 N N . SER A 1 110 ? -11.191 6.319 13.900 1.00 91.44 110 SER A N 1
ATOM 860 C CA . SER A 1 110 ? -10.544 5.112 14.421 1.00 91.44 110 SER A CA 1
ATOM 861 C C . SER A 1 110 ? -11.398 3.869 14.169 1.00 91.44 110 SER A C 1
ATOM 863 O O . SER A 1 110 ? -10.905 2.876 13.639 1.00 91.44 110 SER A O 1
ATOM 865 N N . PHE A 1 111 ? -12.703 3.951 14.444 1.00 90.44 111 PHE A N 1
ATOM 866 C CA . PHE A 1 111 ? -13.649 2.871 14.168 1.00 90.44 111 PHE A CA 1
ATOM 867 C C . PHE A 1 111 ? -13.785 2.569 12.667 1.00 90.44 111 PHE A C 1
ATOM 869 O O . PHE A 1 111 ? -13.817 1.411 12.251 1.00 90.44 111 PHE A O 1
ATOM 876 N N . TRP A 1 112 ? -13.843 3.602 11.822 1.00 93.75 112 TRP A N 1
ATOM 877 C CA . TRP A 1 112 ? -13.854 3.416 10.372 1.00 93.75 112 TRP A CA 1
ATOM 878 C C . TRP A 1 112 ? -12.556 2.761 9.881 1.00 93.75 112 TRP A C 1
ATOM 880 O O . TRP A 1 112 ? -12.605 1.788 9.127 1.00 93.75 112 TRP A O 1
ATOM 890 N N . PHE A 1 113 ? -11.404 3.253 10.336 1.00 93.06 113 PHE A N 1
ATOM 891 C CA . PHE A 1 113 ? -10.092 2.773 9.921 1.00 93.06 113 PHE A CA 1
ATOM 892 C C . PHE A 1 113 ? -9.851 1.342 10.400 1.00 93.06 113 PHE A C 1
ATOM 894 O O . PHE A 1 113 ? -9.430 0.508 9.606 1.00 93.06 113 PHE A O 1
ATOM 901 N N . SER A 1 114 ? -10.197 0.997 11.642 1.00 89.81 114 SER A N 1
ATOM 902 C CA . SER A 1 114 ? -10.068 -0.377 12.153 1.00 89.81 114 SER A CA 1
ATOM 903 C C . SER A 1 114 ? -10.903 -1.379 11.349 1.00 89.81 114 SER A C 1
ATOM 905 O O . SER A 1 114 ? -10.504 -2.529 11.155 1.00 89.81 114 SER A O 1
ATOM 907 N N . ARG A 1 115 ? -12.032 -0.934 10.791 1.00 88.69 115 ARG A N 1
ATOM 908 C CA . ARG A 1 115 ? -12.858 -1.756 9.906 1.00 88.69 115 ARG A CA 1
ATOM 909 C C . ARG A 1 115 ? -12.304 -1.817 8.478 1.00 88.69 115 ARG A C 1
ATOM 911 O O . ARG A 1 115 ? -12.332 -2.886 7.865 1.00 88.69 115 ARG A O 1
ATOM 918 N N . GLN A 1 116 ? -11.780 -0.705 7.960 1.00 90.06 116 GLN A N 1
ATOM 919 C CA . GLN A 1 116 ? -11.421 -0.528 6.545 1.00 90.06 116 GLN A CA 1
ATOM 920 C C . GLN A 1 116 ? -9.913 -0.522 6.239 1.00 90.06 116 GLN A C 1
ATOM 922 O O . GLN A 1 116 ? -9.546 -0.359 5.077 1.00 90.06 116 GLN A O 1
ATOM 927 N N . TYR A 1 117 ? -9.026 -0.746 7.216 1.00 90.88 117 TYR A N 1
ATOM 928 C CA . TYR A 1 117 ? -7.572 -0.621 7.020 1.00 90.88 117 TYR A CA 1
ATOM 929 C C . TYR A 1 117 ? -7.058 -1.471 5.854 1.00 90.88 117 TYR A C 1
ATOM 931 O O . TYR A 1 117 ? -6.245 -0.996 5.069 1.00 90.88 117 TYR A O 1
ATOM 939 N N . MET A 1 118 ? -7.573 -2.695 5.679 1.00 91.50 118 MET A N 1
ATOM 940 C CA . MET A 1 118 ? -7.177 -3.560 4.560 1.00 91.50 118 MET A CA 1
ATOM 941 C C . MET A 1 118 ? -7.441 -2.914 3.201 1.00 91.50 118 MET A C 1
ATOM 943 O O . MET A 1 118 ? -6.595 -3.005 2.316 1.00 91.50 118 MET A O 1
ATOM 947 N N . LEU A 1 119 ? -8.585 -2.244 3.036 1.00 91.38 119 LEU A N 1
ATOM 948 C CA . LEU A 1 119 ? -8.914 -1.543 1.798 1.00 91.38 119 LEU A CA 1
ATOM 949 C C . LEU A 1 119 ? -8.001 -0.331 1.607 1.00 91.38 119 LEU A C 1
ATOM 951 O O . LEU A 1 119 ? -7.506 -0.117 0.506 1.00 91.38 119 LEU A O 1
ATOM 955 N N . VAL A 1 120 ? -7.719 0.413 2.682 1.00 93.50 120 VAL A N 1
ATOM 956 C CA . VAL A 1 120 ? -6.792 1.553 2.643 1.00 93.50 120 VAL A CA 1
ATOM 957 C C . VAL A 1 120 ? -5.396 1.108 2.201 1.00 93.50 120 VAL A C 1
ATOM 959 O O . VAL A 1 120 ? -4.859 1.662 1.247 1.00 93.50 120 VAL A O 1
ATOM 962 N N . PHE A 1 121 ? -4.818 0.079 2.827 1.00 94.19 121 PHE A N 1
ATOM 963 C CA . PHE A 1 121 ? -3.489 -0.420 2.457 1.00 94.19 121 PHE A CA 1
ATOM 964 C C . PHE A 1 121 ? -3.455 -1.021 1.052 1.00 94.19 121 PHE A C 1
ATOM 966 O O . PHE A 1 121 ? -2.508 -0.772 0.310 1.00 94.19 121 PHE A O 1
ATOM 973 N N . THR A 1 122 ? -4.495 -1.757 0.659 1.00 95.19 122 THR A N 1
ATOM 974 C CA . THR A 1 122 ? -4.600 -2.307 -0.700 1.00 95.19 122 THR A CA 1
ATOM 975 C C . THR A 1 122 ? -4.658 -1.187 -1.737 1.00 95.19 122 THR A C 1
ATOM 977 O O . THR A 1 122 ? -3.966 -1.262 -2.747 1.00 95.19 122 THR A O 1
ATOM 980 N N . LEU A 1 123 ? -5.417 -0.116 -1.473 1.00 96.06 123 LEU A N 1
ATOM 981 C CA . LEU A 1 123 ? -5.493 1.053 -2.348 1.00 96.06 123 LEU A CA 1
ATOM 982 C C . LEU A 1 123 ? -4.156 1.801 -2.423 1.00 96.06 123 LEU A C 1
ATOM 984 O O . LEU A 1 123 ? -3.735 2.183 -3.510 1.00 96.06 123 LEU A O 1
ATOM 988 N N . LEU A 1 124 ? -3.471 1.995 -1.294 1.00 96.62 124 LEU A N 1
ATOM 989 C CA . LEU A 1 124 ? -2.151 2.632 -1.275 1.00 96.62 124 LEU A CA 1
ATOM 990 C C . LEU A 1 124 ? -1.128 1.825 -2.082 1.00 96.62 124 LEU A C 1
ATOM 992 O O . LEU A 1 124 ? -0.419 2.401 -2.904 1.00 96.62 124 LEU A O 1
ATOM 996 N N . LEU A 1 125 ? -1.088 0.502 -1.899 1.00 96.81 125 LEU A N 1
ATOM 997 C CA . LEU A 1 125 ? -0.224 -0.388 -2.676 1.00 96.81 125 LEU A CA 1
ATOM 998 C C . LEU A 1 125 ? -0.590 -0.368 -4.162 1.00 96.81 125 LEU A C 1
ATOM 1000 O O . LEU A 1 125 ? 0.302 -0.238 -4.995 1.00 96.81 125 LEU A O 1
ATOM 1004 N N . PHE A 1 126 ? -1.883 -0.421 -4.494 1.00 96.69 126 PHE A N 1
ATOM 1005 C CA . PHE A 1 126 ? -2.373 -0.311 -5.868 1.00 96.69 126 PHE A CA 1
ATOM 1006 C C . PHE A 1 126 ? -1.907 0.982 -6.534 1.00 96.69 126 PHE A C 1
ATOM 1008 O O . PHE A 1 126 ? -1.376 0.942 -7.638 1.00 96.69 126 PHE A O 1
ATOM 1015 N N . LEU A 1 127 ? -2.071 2.128 -5.869 1.00 96.44 127 LEU A N 1
ATOM 1016 C CA . LEU A 1 127 ? -1.605 3.409 -6.396 1.00 96.44 127 LEU A CA 1
ATOM 1017 C C . LEU A 1 127 ? -0.082 3.410 -6.550 1.00 96.44 127 LEU A C 1
ATOM 1019 O O . LEU A 1 127 ? 0.424 3.858 -7.577 1.00 96.44 127 LEU A O 1
ATOM 1023 N N . TYR A 1 128 ? 0.640 2.851 -5.577 1.00 96.50 128 TYR A N 1
ATOM 1024 C CA . TYR A 1 128 ? 2.095 2.780 -5.602 1.00 96.50 128 TYR A CA 1
ATOM 1025 C C . TYR A 1 128 ? 2.635 1.977 -6.797 1.00 96.50 128 TYR A C 1
ATOM 1027 O O . TYR A 1 128 ? 3.575 2.439 -7.441 1.00 96.50 128 TYR A O 1
ATOM 1035 N N . VAL A 1 129 ? 2.045 0.819 -7.118 1.00 96.06 129 VAL A N 1
ATOM 1036 C CA . VAL A 1 129 ? 2.485 -0.043 -8.237 1.00 96.06 129 VAL A CA 1
ATOM 1037 C C . VAL A 1 129 ? 1.806 0.283 -9.566 1.00 96.06 129 VAL A C 1
ATOM 1039 O O . VAL A 1 129 ? 2.377 0.039 -10.623 1.00 96.06 129 VAL A O 1
ATOM 1042 N N . GLY A 1 130 ? 0.604 0.857 -9.538 1.00 96.00 130 GLY A N 1
ATOM 1043 C CA . GLY A 1 130 ? -0.192 1.169 -10.724 1.00 96.00 130 GLY A CA 1
ATOM 1044 C C . GLY A 1 130 ? 0.195 2.490 -11.389 1.00 96.00 130 GLY A C 1
ATOM 1045 O O . GLY A 1 130 ? 0.273 2.559 -12.615 1.00 96.00 130 GLY A O 1
ATOM 1046 N N . LEU A 1 131 ? 0.500 3.540 -10.616 1.00 96.25 131 LEU A N 1
ATOM 1047 C CA . LEU A 1 131 ? 0.917 4.833 -11.181 1.00 96.25 131 LEU A CA 1
ATOM 1048 C C . LEU A 1 131 ? 2.187 4.743 -12.055 1.00 96.25 131 LEU A C 1
ATOM 1050 O O . LEU A 1 131 ? 2.217 5.392 -13.102 1.00 96.25 131 LEU A O 1
ATOM 1054 N N . PRO A 1 132 ? 3.216 3.936 -11.727 1.00 96.88 132 PRO A N 1
ATOM 1055 C CA . PRO A 1 132 ? 4.378 3.753 -12.593 1.00 96.88 132 PRO A CA 1
ATOM 1056 C C . PRO A 1 132 ? 4.072 3.163 -13.969 1.00 96.88 132 PRO A C 1
ATOM 1058 O O . PRO A 1 132 ? 4.785 3.486 -14.919 1.00 96.88 132 PRO A O 1
ATOM 1061 N N . VAL A 1 133 ? 3.020 2.343 -14.078 1.00 97.12 133 VAL A N 1
ATOM 1062 C CA . VAL A 1 133 ? 2.516 1.775 -15.342 1.00 97.12 133 VAL A CA 1
ATOM 1063 C C . VAL A 1 133 ? 1.826 2.855 -16.182 1.00 97.12 133 VAL A C 1
ATOM 1065 O O . VAL A 1 133 ? 1.874 2.822 -17.407 1.00 97.12 133 VAL A O 1
ATOM 1068 N N . LEU A 1 134 ? 1.223 3.862 -15.543 1.00 97.50 134 LEU A N 1
ATOM 1069 C CA . LEU A 1 134 ? 0.569 4.973 -16.237 1.00 97.50 134 LEU A CA 1
ATOM 1070 C C . LEU A 1 134 ? 1.575 5.899 -16.947 1.00 97.50 134 LEU A C 1
ATOM 1072 O O . LEU A 1 134 ? 1.242 6.490 -17.973 1.00 97.50 134 LEU A O 1
ATOM 1076 N N . ALA A 1 135 ? 2.812 6.013 -16.453 1.00 97.44 135 ALA A N 1
ATOM 1077 C CA . ALA A 1 135 ? 3.842 6.855 -17.068 1.00 97.44 135 ALA A CA 1
ATOM 1078 C C . ALA A 1 135 ? 4.109 6.527 -18.556 1.00 97.44 135 ALA A C 1
ATOM 1080 O O . ALA A 1 135 ? 4.009 7.441 -19.380 1.00 97.44 135 ALA A O 1
ATOM 1081 N N . PRO A 1 136 ? 4.391 5.272 -18.957 1.00 97.69 136 PRO A N 1
ATOM 1082 C CA . PRO A 1 136 ? 4.575 4.930 -20.366 1.00 97.69 136 PRO A CA 1
ATOM 1083 C C . PRO A 1 136 ? 3.293 5.044 -21.205 1.00 97.69 136 PRO A C 1
ATOM 1085 O O . PRO A 1 136 ? 3.381 5.369 -22.387 1.00 97.69 136 PRO A O 1
ATOM 1088 N N . VAL A 1 137 ? 2.104 4.858 -20.614 1.00 97.94 137 VAL A N 1
ATOM 1089 C CA . VAL A 1 137 ? 0.816 5.100 -21.300 1.00 97.94 137 VAL A CA 1
ATOM 1090 C C . VAL A 1 137 ? 0.693 6.575 -21.689 1.00 97.94 137 VAL A C 1
ATOM 1092 O O . VAL A 1 137 ? 0.366 6.897 -22.830 1.00 97.94 137 VAL A O 1
ATOM 1095 N N . LEU A 1 138 ? 1.019 7.481 -20.763 1.00 98.00 138 LEU A N 1
ATOM 1096 C CA . LEU A 1 138 ? 1.012 8.922 -21.013 1.00 98.00 138 LEU A CA 1
ATOM 1097 C C . LEU A 1 138 ? 2.084 9.335 -22.028 1.00 98.00 138 LEU A C 1
ATOM 1099 O O . LEU A 1 138 ? 1.815 10.184 -22.875 1.00 98.00 138 LEU A O 1
ATOM 1103 N N . MET A 1 139 ? 3.267 8.712 -21.993 1.00 97.75 139 MET A N 1
ATOM 1104 C CA . MET A 1 139 ? 4.301 8.927 -23.011 1.00 97.75 139 MET A CA 1
ATOM 1105 C C . MET A 1 139 ? 3.816 8.515 -24.406 1.00 97.75 139 MET A C 1
ATOM 1107 O O . MET A 1 139 ? 3.958 9.295 -25.345 1.00 97.75 139 MET A O 1
ATOM 1111 N N . LYS A 1 140 ? 3.180 7.341 -24.535 1.00 97.56 140 LYS A N 1
ATOM 1112 C CA . LYS A 1 140 ? 2.607 6.861 -25.803 1.00 97.56 140 LYS A CA 1
ATOM 1113 C C . LYS A 1 140 ? 1.495 7.774 -26.322 1.00 97.56 140 LYS A C 1
ATOM 1115 O O . LYS A 1 140 ? 1.386 7.968 -27.527 1.00 97.56 140 LYS A O 1
ATOM 1120 N N . ALA A 1 141 ? 0.705 8.357 -25.421 1.00 97.44 141 ALA A N 1
ATOM 1121 C CA . ALA A 1 141 ? -0.337 9.327 -25.751 1.00 97.44 141 ALA A CA 1
ATOM 1122 C C . ALA A 1 141 ? 0.198 10.745 -26.055 1.00 97.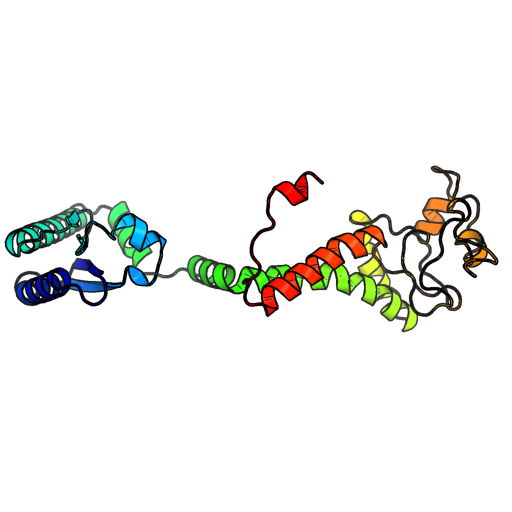44 141 ALA A C 1
ATOM 1124 O O . ALA A 1 141 ? -0.591 11.645 -26.332 1.00 97.44 141 ALA A O 1
ATOM 1125 N N . GLY A 1 142 ? 1.513 10.979 -25.969 1.00 96.62 142 GLY A N 1
ATOM 1126 C CA . GLY A 1 142 ? 2.129 12.297 -26.173 1.00 96.62 142 GLY A CA 1
ATOM 1127 C C . GLY A 1 142 ? 1.997 13.261 -24.985 1.00 96.62 142 GLY A C 1
ATOM 1128 O O . GLY A 1 142 ? 2.482 14.390 -25.049 1.00 96.62 142 GLY A O 1
ATOM 1129 N N . ALA A 1 143 ? 1.404 12.832 -23.868 1.00 97.44 143 ALA A N 1
ATOM 1130 C CA . ALA A 1 143 ? 1.241 13.615 -22.643 1.00 97.44 143 ALA A CA 1
ATOM 1131 C C . ALA A 1 143 ? 2.527 13.608 -21.788 1.00 97.44 143 ALA A C 1
ATOM 1133 O O . ALA A 1 143 ? 2.555 13.140 -20.645 1.00 97.44 143 ALA A O 1
ATOM 1134 N N . THR A 1 144 ? 3.614 14.146 -22.345 1.00 96.31 144 THR A N 1
ATOM 1135 C CA . THR A 1 144 ? 4.961 14.110 -21.745 1.00 96.31 144 THR A CA 1
ATOM 1136 C C . THR A 1 144 ? 5.066 14.882 -20.428 1.00 96.31 144 THR A C 1
ATOM 1138 O O . THR A 1 144 ? 5.783 14.449 -19.524 1.00 96.31 144 THR A O 1
ATOM 1141 N N . GLY A 1 145 ? 4.334 15.991 -20.276 1.00 97.50 145 GLY A N 1
ATOM 1142 C CA . GLY A 1 145 ? 4.290 16.781 -19.038 1.00 97.50 145 GLY A CA 1
ATOM 1143 C C . GLY A 1 145 ? 3.771 15.968 -17.844 1.00 97.50 145 GLY A C 1
ATOM 1144 O O . GLY A 1 145 ? 4.522 15.751 -16.890 1.00 97.50 145 GLY A O 1
ATOM 1145 N N . PRO A 1 146 ? 2.529 15.446 -17.903 1.00 97.62 146 PRO A N 1
ATOM 1146 C CA . PRO A 1 146 ? 1.991 14.549 -16.882 1.00 97.62 146 PRO A CA 1
ATOM 1147 C C . PRO A 1 146 ? 2.863 13.311 -16.623 1.00 97.62 146 PRO A C 1
ATOM 1149 O O . PRO A 1 146 ? 3.121 12.980 -15.465 1.00 97.62 146 PRO A O 1
ATOM 1152 N N . ALA A 1 147 ? 3.391 12.667 -17.671 1.00 97.56 147 ALA A N 1
ATOM 1153 C CA . ALA A 1 147 ? 4.303 11.531 -17.511 1.00 97.56 147 ALA A CA 1
ATOM 1154 C C . ALA A 1 147 ? 5.561 11.911 -16.708 1.00 97.56 147 ALA A C 1
ATOM 1156 O O . ALA A 1 147 ? 5.978 11.190 -15.800 1.00 97.56 147 ALA A O 1
ATOM 1157 N N . SER A 1 148 ? 6.143 13.079 -16.998 1.00 96.25 148 SER A N 1
ATOM 1158 C CA . SER A 1 148 ? 7.335 13.594 -16.314 1.00 96.25 148 SER A CA 1
ATOM 1159 C C . SER A 1 148 ? 7.102 13.834 -14.824 1.00 96.25 148 SER A C 1
ATOM 1161 O O . SER A 1 148 ? 8.017 13.613 -14.029 1.00 96.25 148 SER A O 1
ATOM 1163 N N . ILE A 1 149 ? 5.887 14.227 -14.427 1.00 97.62 149 ILE A N 1
ATOM 1164 C CA . ILE A 1 149 ? 5.515 14.367 -13.012 1.00 97.62 149 ILE A CA 1
ATOM 1165 C C . ILE A 1 149 ? 5.588 13.009 -12.310 1.00 97.62 149 ILE A C 1
ATOM 1167 O O . ILE A 1 149 ? 6.221 12.912 -11.259 1.00 97.62 149 ILE A O 1
ATOM 1171 N N . ILE A 1 150 ? 5.015 11.957 -12.909 1.00 97.50 150 ILE A N 1
ATOM 1172 C CA . ILE A 1 150 ? 5.062 10.601 -12.343 1.00 97.50 150 ILE A CA 1
ATOM 1173 C C . ILE A 1 150 ? 6.516 10.151 -12.199 1.00 97.50 150 ILE A C 1
ATOM 1175 O O . ILE A 1 150 ? 6.952 9.779 -11.111 1.00 97.50 150 ILE A O 1
ATOM 1179 N N . TYR A 1 151 ? 7.312 10.265 -13.260 1.00 97.19 151 TYR A N 1
ATOM 1180 C CA . TYR A 1 151 ? 8.722 9.904 -13.188 1.00 97.19 151 TYR A CA 1
ATOM 1181 C C . TYR A 1 151 ? 9.492 10.676 -12.108 1.00 97.19 151 TYR A C 1
ATOM 1183 O O . TYR A 1 151 ? 10.307 10.087 -11.398 1.00 97.19 151 TYR A O 1
ATOM 1191 N N . LYS A 1 152 ? 9.246 11.982 -11.958 1.00 96.50 152 LYS A N 1
ATOM 1192 C CA . LYS A 1 152 ? 9.901 12.808 -10.936 1.00 96.50 152 LYS A CA 1
ATOM 1193 C C . LYS A 1 152 ? 9.486 12.399 -9.523 1.00 96.50 152 LYS A C 1
ATOM 1195 O O . LYS A 1 152 ? 10.342 12.334 -8.648 1.00 96.50 152 LYS A O 1
ATOM 1200 N N . MET A 1 153 ? 8.211 12.086 -9.311 1.00 96.75 153 MET A N 1
ATOM 1201 C CA . MET A 1 153 ? 7.683 11.642 -8.019 1.00 96.75 153 MET A CA 1
ATOM 1202 C C . MET A 1 153 ? 8.319 10.325 -7.550 1.00 96.75 153 MET A C 1
ATOM 1204 O O . MET A 1 153 ? 8.618 10.185 -6.369 1.00 96.75 153 MET A O 1
ATOM 1208 N N . TYR A 1 154 ? 8.588 9.392 -8.469 1.00 96.06 154 TYR A N 1
ATOM 1209 C CA . TYR A 1 154 ? 9.215 8.099 -8.156 1.00 96.06 154 TYR A CA 1
ATOM 1210 C C . TYR A 1 154 ? 10.750 8.114 -8.173 1.00 96.06 154 TYR A C 1
ATOM 1212 O O . TYR A 1 154 ? 11.385 7.189 -7.673 1.00 96.06 154 TYR A O 1
ATOM 1220 N N . SER A 1 155 ? 11.366 9.170 -8.703 1.00 94.25 155 SER A N 1
ATOM 1221 C CA . SER A 1 155 ? 12.821 9.322 -8.797 1.00 94.25 155 SER A CA 1
ATOM 1222 C C . SER A 1 155 ? 13.606 9.201 -7.473 1.00 94.25 155 SER A C 1
ATOM 1224 O O . SER A 1 155 ? 14.761 8.780 -7.546 1.00 94.25 155 SER A O 1
ATOM 1226 N N . PRO A 1 156 ? 13.103 9.631 -6.294 1.00 95.00 156 PRO A N 1
ATOM 1227 C CA . PRO A 1 156 ? 13.811 9.424 -5.026 1.00 95.00 156 PRO A CA 1
ATOM 1228 C C . PRO A 1 156 ? 13.595 8.021 -4.443 1.00 95.00 156 PRO A C 1
ATOM 1230 O O . PRO A 1 156 ? 14.358 7.601 -3.582 1.00 95.00 156 PRO A O 1
ATOM 1233 N N . LEU A 1 157 ? 12.564 7.307 -4.899 1.00 94.06 157 LEU A N 1
ATOM 1234 C CA . LEU A 1 157 ? 12.209 5.971 -4.416 1.00 94.06 157 LEU A CA 1
ATOM 1235 C C . LEU A 1 157 ? 12.882 4.871 -5.240 1.00 94.06 157 LEU A C 1
ATOM 1237 O O . LEU A 1 157 ? 13.150 3.791 -4.731 1.00 94.06 157 LEU A O 1
ATOM 1241 N N . CYS A 1 158 ? 13.166 5.160 -6.510 1.00 94.38 158 CYS A N 1
ATOM 1242 C CA . CYS A 1 158 ? 13.766 4.237 -7.455 1.00 94.38 158 CYS A CA 1
ATOM 1243 C C . CYS A 1 158 ? 14.749 4.973 -8.371 1.00 94.38 158 CYS A C 1
ATOM 1245 O O . CYS A 1 158 ? 14.465 6.066 -8.864 1.00 94.38 158 CYS A O 1
ATOM 1247 N N . HIS A 1 159 ? 15.889 4.348 -8.678 1.00 92.00 159 HIS A N 1
ATOM 1248 C CA . HIS A 1 159 ? 16.869 4.936 -9.595 1.00 92.00 159 HIS A CA 1
ATOM 1249 C C . HIS A 1 159 ? 16.378 5.034 -11.048 1.00 92.00 159 HIS A C 1
ATOM 1251 O O . HIS A 1 159 ? 16.909 5.860 -11.784 1.00 92.00 159 HIS A O 1
ATOM 1257 N N . GLN A 1 160 ? 15.368 4.248 -11.451 1.00 92.44 160 GLN A N 1
ATOM 1258 C CA . GLN A 1 160 ? 14.773 4.255 -12.800 1.00 92.44 160 GLN A CA 1
ATOM 1259 C C . GLN A 1 160 ? 15.771 3.992 -13.943 1.00 92.44 160 GLN A C 1
ATOM 1261 O O . GLN A 1 160 ? 15.640 4.559 -15.030 1.00 92.44 160 GLN A O 1
ATOM 1266 N N . PHE A 1 161 ? 16.788 3.156 -13.725 1.00 95.12 161 PHE A N 1
ATOM 1267 C CA . PHE A 1 161 ? 17.686 2.753 -14.810 1.00 95.12 161 PHE A CA 1
ATOM 1268 C C . PHE A 1 161 ? 16.917 1.988 -15.891 1.00 95.12 161 PHE A C 1
ATOM 1270 O O . PHE A 1 161 ? 16.182 1.053 -15.571 1.00 95.12 161 PHE A O 1
ATOM 1277 N N . GLY A 1 162 ? 17.100 2.376 -17.157 1.00 94.62 162 GLY A N 1
ATOM 1278 C CA . GLY A 1 162 ? 16.434 1.736 -18.292 1.00 94.62 162 GLY A CA 1
ATOM 1279 C C . GLY A 1 162 ? 16.662 0.222 -18.334 1.00 94.62 162 GLY A C 1
ATOM 1280 O O . GLY A 1 162 ? 15.695 -0.521 -18.344 1.00 94.62 162 GLY A O 1
ATOM 1281 N N . PHE A 1 163 ? 17.906 -0.238 -18.184 1.00 94.56 163 PHE A N 1
ATOM 1282 C CA . PHE A 1 163 ? 18.283 -1.664 -18.176 1.00 94.56 163 PHE A CA 1
ATOM 1283 C C . PHE A 1 163 ? 17.789 -2.489 -16.962 1.00 94.56 163 PHE A C 1
ATOM 1285 O O . PHE A 1 163 ? 18.227 -3.618 -16.754 1.00 94.56 163 PHE A O 1
ATOM 1292 N N . ARG A 1 164 ? 16.949 -1.907 -16.095 1.00 95.31 164 ARG A N 1
ATOM 1293 C CA . ARG A 1 164 ? 16.276 -2.574 -14.959 1.00 95.31 164 ARG A CA 1
ATOM 1294 C C . ARG A 1 164 ? 14.795 -2.218 -14.887 1.00 95.31 164 ARG A C 1
ATOM 1296 O O . ARG A 1 164 ? 14.199 -2.267 -13.810 1.00 95.31 164 ARG A O 1
ATOM 1303 N N . SER A 1 165 ? 14.241 -1.705 -15.974 1.00 96.62 165 SER A N 1
ATOM 1304 C CA . SER A 1 165 ? 12.862 -1.256 -16.048 1.00 96.62 165 SER A CA 1
ATOM 1305 C C . SER A 1 165 ? 12.162 -2.033 -17.144 1.00 96.62 165 SER A C 1
ATOM 1307 O O . SER A 1 165 ? 12.720 -2.255 -18.216 1.00 96.62 165 SER A O 1
ATOM 1309 N N . PHE A 1 166 ? 10.900 -2.357 -16.905 1.00 97.44 166 PHE A N 1
ATOM 1310 C CA . PHE A 1 166 ? 10.043 -2.836 -17.973 1.00 97.44 166 PHE A CA 1
ATOM 1311 C C . PHE A 1 166 ? 9.674 -1.693 -18.924 1.00 97.44 166 PHE A C 1
ATOM 1313 O O . PHE A 1 166 ? 9.524 -0.539 -18.502 1.00 97.44 166 PHE A O 1
ATOM 1320 N N . PHE A 1 167 ? 9.467 -2.042 -20.186 1.00 98.06 167 PHE A N 1
ATOM 1321 C CA . PHE A 1 167 ? 9.052 -1.164 -21.270 1.00 98.06 167 PHE A CA 1
ATOM 1322 C C . PHE A 1 167 ? 7.680 -1.583 -21.787 1.00 98.06 167 PHE A C 1
ATOM 1324 O O . PHE A 1 167 ? 7.374 -2.768 -21.893 1.00 98.06 167 PHE A O 1
ATOM 1331 N N . LEU A 1 168 ? 6.844 -0.597 -22.111 1.00 98.00 168 LEU A N 1
ATOM 1332 C CA . LEU A 1 168 ? 5.552 -0.811 -22.757 1.00 98.00 168 LEU A CA 1
ATOM 1333 C C . LEU A 1 168 ? 5.530 -0.143 -24.130 1.00 98.00 168 LEU A C 1
ATOM 1335 O O . LEU A 1 168 ? 6.132 0.912 -24.330 1.00 98.00 168 LEU A O 1
ATOM 1339 N N . PHE A 1 169 ? 4.747 -0.718 -25.043 1.00 97.75 169 PHE A N 1
ATOM 1340 C CA . PHE A 1 169 ? 4.513 -0.196 -26.397 1.00 97.75 169 PHE A CA 1
ATOM 1341 C C . PHE A 1 169 ? 5.737 -0.196 -27.325 1.00 97.75 169 PHE A C 1
ATOM 1343 O O . PHE A 1 169 ? 5.740 0.578 -28.283 1.00 97.75 169 PHE A O 1
ATOM 1350 N N . GLY A 1 170 ? 6.731 -1.037 -27.033 1.00 95.44 170 GLY A N 1
ATOM 1351 C CA . GLY A 1 170 ? 7.911 -1.281 -27.865 1.00 95.44 170 GLY A CA 1
ATOM 1352 C C . GLY A 1 170 ? 8.037 -2.741 -28.285 1.00 95.44 170 GLY A C 1
ATOM 1353 O O . GLY A 1 170 ? 7.131 -3.544 -28.049 1.00 95.44 170 GLY A O 1
ATOM 1354 N N . GLU A 1 171 ? 9.173 -3.076 -28.888 1.00 95.38 171 GLU A N 1
ATOM 1355 C CA . GLU A 1 171 ? 9.472 -4.419 -29.398 1.00 95.38 171 GLU A CA 1
ATOM 1356 C C . GLU A 1 171 ? 9.690 -5.462 -28.293 1.00 95.38 171 GLU A C 1
ATOM 1358 O O . GLU A 1 171 ? 9.345 -6.628 -28.481 1.00 95.38 171 GLU A O 1
ATOM 1363 N N . GLN A 1 172 ? 10.235 -5.061 -27.137 1.00 95.50 172 GLN A N 1
ATOM 1364 C CA . GLN A 1 172 ? 10.507 -5.965 -26.017 1.00 95.50 172 GLN A CA 1
ATOM 1365 C C . GLN A 1 172 ? 9.993 -5.415 -24.679 1.00 95.50 172 GLN A C 1
ATOM 1367 O O . GLN A 1 172 ? 9.978 -4.202 -24.463 1.00 95.50 172 GLN A O 1
ATOM 1372 N N . PRO A 1 173 ? 9.603 -6.299 -23.740 1.00 95.50 173 PRO A N 1
ATOM 1373 C CA . PRO A 1 173 ? 9.127 -5.888 -22.422 1.00 95.50 173 PRO A CA 1
ATOM 1374 C C . PRO A 1 173 ? 10.251 -5.438 -21.481 1.00 95.50 173 PRO A C 1
ATOM 1376 O O . PRO A 1 173 ? 9.968 -4.774 -20.489 1.00 95.50 173 PRO A O 1
ATOM 1379 N N . TYR A 1 174 ? 11.505 -5.804 -21.746 1.00 95.94 174 TYR A N 1
ATOM 1380 C CA . TYR A 1 174 ? 12.687 -5.380 -20.995 1.00 95.94 174 TYR A CA 1
ATOM 1381 C C . TYR A 1 174 ? 13.937 -5.547 -21.864 1.00 95.94 174 TYR A C 1
ATOM 1383 O O . TYR A 1 174 ? 13.948 -6.338 -22.806 1.00 95.94 174 TYR A O 1
ATOM 1391 N N . TYR A 1 175 ? 14.988 -4.803 -21.527 1.00 96.19 175 TYR A N 1
ATOM 1392 C CA . TYR A 1 175 ? 16.254 -4.783 -22.259 1.00 96.19 175 TYR A CA 1
ATOM 1393 C C . TYR A 1 175 ? 17.391 -4.963 -21.247 1.00 96.19 175 TYR A C 1
ATOM 1395 O O . TYR A 1 175 ? 17.733 -4.010 -20.541 1.00 96.19 175 TYR A O 1
ATOM 1403 N N . PRO A 1 176 ? 17.936 -6.179 -21.089 1.00 94.69 176 PRO A N 1
ATOM 1404 C CA . PRO A 1 176 ? 18.951 -6.443 -20.081 1.00 94.69 176 PRO A CA 1
ATOM 1405 C C . PRO A 1 176 ? 20.326 -5.928 -20.526 1.00 94.69 176 PRO A C 1
ATOM 1407 O O . PRO A 1 176 ? 20.564 -5.603 -21.688 1.00 94.69 176 PRO A O 1
ATOM 1410 N N . LEU A 1 177 ? 21.256 -5.868 -19.578 1.00 93.31 177 LEU A N 1
ATOM 1411 C CA . LEU A 1 177 ? 22.665 -5.624 -19.877 1.00 93.31 177 LEU A CA 1
ATOM 1412 C C . LEU A 1 177 ? 23.275 -6.826 -20.613 1.00 93.31 177 LEU A C 1
ATOM 1414 O O . LEU A 1 177 ? 22.942 -7.976 -20.305 1.00 93.31 177 LEU A O 1
ATOM 1418 N N . ARG A 1 178 ? 24.206 -6.575 -21.537 1.00 89.75 178 ARG A N 1
ATOM 1419 C CA . ARG A 1 178 ? 24.897 -7.624 -22.305 1.00 89.75 178 ARG A CA 1
ATOM 1420 C C . ARG A 1 178 ? 25.617 -8.621 -21.389 1.00 89.75 178 ARG A C 1
ATOM 1422 O O . ARG A 1 178 ? 25.625 -9.820 -21.652 1.00 89.75 178 ARG A O 1
ATOM 1429 N N . GLU A 1 179 ? 26.140 -8.143 -20.263 1.00 89.69 179 GLU A N 1
ATOM 1430 C CA . GLU A 1 179 ? 26.857 -8.925 -19.251 1.00 89.69 179 GLU A CA 1
ATOM 1431 C C . GLU A 1 179 ? 25.977 -9.950 -18.523 1.00 89.69 179 GLU A C 1
ATOM 1433 O O . GLU A 1 179 ? 26.503 -10.844 -17.865 1.00 89.69 179 GLU A O 1
ATOM 1438 N N . THR A 1 180 ? 24.646 -9.854 -18.628 1.00 88.94 180 THR A N 1
ATOM 1439 C CA . THR A 1 180 ? 23.736 -10.844 -18.023 1.00 88.94 180 THR A CA 1
ATOM 1440 C C . THR A 1 180 ? 23.784 -12.203 -18.718 1.00 88.94 180 THR A C 1
ATOM 1442 O O . THR A 1 180 ? 23.304 -13.182 -18.154 1.00 88.94 180 THR A O 1
ATOM 1445 N N . GLY A 1 181 ? 24.315 -12.270 -19.946 1.00 88.69 181 GLY A N 1
ATOM 1446 C CA . GLY A 1 181 ? 24.289 -13.481 -20.770 1.00 88.69 181 GLY A CA 1
ATOM 1447 C C . GLY A 1 181 ? 22.896 -13.847 -21.299 1.00 88.69 181 GLY A C 1
ATOM 1448 O O . GLY A 1 181 ? 22.747 -14.878 -21.940 1.00 88.69 181 GLY A O 1
ATOM 1449 N N . LEU A 1 182 ? 21.880 -13.007 -21.067 1.00 87.12 182 LEU A N 1
ATOM 1450 C CA . LEU A 1 182 ? 20.495 -13.238 -21.498 1.00 87.12 182 LEU A CA 1
ATOM 1451 C C . LEU A 1 182 ? 20.197 -12.691 -22.901 1.00 87.12 182 LEU A C 1
ATOM 1453 O O . LEU A 1 182 ? 19.036 -12.647 -23.293 1.00 87.12 182 LEU A O 1
ATOM 1457 N N . THR A 1 183 ? 21.204 -12.224 -23.640 1.00 87.50 183 THR A N 1
ATOM 1458 C CA . THR A 1 183 ? 21.039 -11.488 -24.907 1.00 87.50 183 THR A CA 1
ATOM 1459 C C . THR A 1 183 ? 21.627 -12.278 -26.068 1.00 87.50 183 THR A C 1
ATOM 1461 O O . THR A 1 183 ? 22.605 -13.004 -25.892 1.00 87.50 183 THR A O 1
ATOM 1464 N N . GLY A 1 184 ? 21.043 -12.138 -27.258 1.00 82.94 184 GLY A N 1
ATOM 1465 C CA . GLY A 1 184 ? 21.487 -12.835 -28.467 1.00 82.94 184 GLY A CA 1
ATOM 1466 C C . GLY A 1 184 ? 20.521 -13.914 -28.961 1.00 82.94 184 GLY A C 1
ATOM 1467 O O . GLY A 1 184 ? 19.355 -13.957 -28.582 1.00 82.94 184 GLY A O 1
ATOM 1468 N N . GLY A 1 185 ? 21.005 -14.769 -29.867 1.00 75.44 185 GLY A N 1
ATOM 1469 C CA . GLY A 1 185 ? 20.157 -15.638 -30.693 1.00 75.44 185 GLY A CA 1
ATOM 1470 C C . GLY A 1 185 ? 19.364 -16.718 -29.948 1.00 75.44 185 GLY A C 1
ATOM 1471 O O . GLY A 1 185 ? 18.319 -17.124 -30.441 1.00 75.44 185 GLY A O 1
ATOM 1472 N N . GLU A 1 186 ? 19.817 -17.166 -28.774 1.00 79.38 186 GLU A N 1
ATOM 1473 C CA . GLU A 1 186 ? 19.124 -18.215 -28.006 1.00 79.38 186 GLU A CA 1
ATOM 1474 C C . GLU A 1 186 ? 17.859 -17.702 -27.308 1.00 79.38 186 GLU A C 1
ATOM 1476 O O . GLU A 1 186 ? 16.841 -18.390 -27.280 1.00 79.38 186 GLU A O 1
ATOM 1481 N N . THR A 1 187 ? 17.907 -16.487 -26.760 1.00 84.38 187 THR A N 1
ATOM 1482 C CA . THR A 1 187 ? 16.760 -15.843 -26.100 1.00 84.38 187 THR A CA 1
ATOM 1483 C C . THR A 1 187 ? 15.983 -14.930 -27.044 1.00 84.38 187 THR A C 1
ATOM 1485 O O . THR A 1 187 ? 14.849 -14.563 -26.745 1.00 84.38 187 THR A O 1
ATOM 1488 N N . GLY A 1 188 ? 16.595 -14.533 -28.164 1.00 89.25 188 GLY A N 1
ATOM 1489 C CA . GLY A 1 188 ? 16.069 -13.525 -29.080 1.00 89.25 188 GLY A CA 1
ATOM 1490 C C . GLY A 1 188 ? 16.081 -12.106 -28.505 1.00 89.25 188 GLY A C 1
ATOM 1491 O O . GLY A 1 188 ? 15.534 -11.207 -29.139 1.00 89.25 188 GLY A O 1
ATOM 1492 N N . LEU A 1 189 ? 16.678 -11.894 -27.323 1.00 93.56 189 LEU A N 1
ATOM 1493 C CA . LEU A 1 189 ? 16.629 -10.603 -26.644 1.00 93.56 189 LEU A CA 1
ATOM 1494 C C . LEU A 1 189 ? 17.742 -9.661 -27.108 1.00 93.56 189 LEU A C 1
ATOM 1496 O O . LEU A 1 189 ? 18.916 -10.046 -27.159 1.00 93.56 189 LEU A O 1
ATOM 1500 N N . VAL A 1 190 ? 17.379 -8.403 -27.368 1.00 95.25 190 VAL A N 1
ATOM 1501 C CA . VAL A 1 190 ? 18.330 -7.309 -27.637 1.00 95.25 190 VAL A CA 1
ATOM 1502 C C . VAL A 1 190 ? 18.729 -6.642 -26.323 1.00 95.25 190 VAL A C 1
ATOM 1504 O O . VAL A 1 190 ? 17.871 -6.340 -25.491 1.00 95.25 190 VAL A O 1
ATOM 1507 N N . ASP A 1 191 ? 20.028 -6.403 -26.139 1.00 95.44 191 ASP A N 1
ATOM 1508 C CA . ASP A 1 191 ? 20.556 -5.709 -24.966 1.00 95.44 191 ASP A CA 1
ATOM 1509 C C . ASP A 1 191 ? 20.225 -4.204 -24.972 1.00 95.44 191 ASP A C 1
ATOM 1511 O O . ASP A 1 191 ? 19.923 -3.606 -26.008 1.00 95.44 191 ASP A O 1
ATOM 1515 N N . PHE A 1 192 ? 20.281 -3.574 -23.798 1.00 95.88 192 PHE A N 1
ATOM 1516 C CA . PHE A 1 192 ? 19.932 -2.160 -23.646 1.00 95.88 192 PHE A CA 1
ATOM 1517 C C . PHE A 1 192 ? 20.852 -1.208 -24.423 1.00 95.88 192 PHE A C 1
ATOM 1519 O O . PHE A 1 192 ? 20.370 -0.195 -24.935 1.00 95.88 192 PHE A O 1
ATOM 1526 N N . GLU A 1 193 ? 22.152 -1.498 -24.515 1.00 95.56 193 GLU A N 1
ATOM 1527 C CA . GLU A 1 193 ? 23.101 -0.621 -25.210 1.00 95.56 193 GLU A CA 1
ATOM 1528 C C . GLU A 1 193 ? 22.812 -0.633 -26.715 1.00 95.56 193 GLU A C 1
ATOM 1530 O O . GLU A 1 193 ? 22.658 0.427 -27.320 1.00 95.56 193 GLU A O 1
ATOM 1535 N N . SER A 1 194 ? 22.614 -1.820 -27.296 1.00 94.62 194 SER A N 1
ATOM 1536 C CA . SER A 1 194 ? 22.230 -1.994 -28.702 1.00 94.62 194 SER A CA 1
ATOM 1537 C C . SER A 1 194 ? 20.868 -1.374 -29.025 1.00 94.62 194 SER A C 1
ATOM 1539 O O . SER A 1 194 ? 20.701 -0.781 -30.088 1.00 94.62 194 SER A O 1
ATOM 1541 N N . ALA A 1 195 ? 19.893 -1.479 -28.117 1.00 95.69 195 ALA A N 1
ATOM 1542 C CA . ALA A 1 195 ? 18.548 -0.952 -28.341 1.00 95.69 195 ALA A CA 1
ATOM 1543 C C . ALA A 1 195 ? 18.462 0.579 -28.247 1.00 95.69 195 ALA A C 1
ATOM 1545 O O . ALA A 1 195 ? 17.629 1.193 -28.911 1.00 95.69 195 ALA A O 1
ATOM 1546 N N . THR A 1 196 ? 19.289 1.208 -27.407 1.00 95.81 196 THR A N 1
ATOM 1547 C CA . THR A 1 196 ? 19.175 2.646 -27.102 1.00 95.81 196 THR A CA 1
ATOM 1548 C C . THR A 1 196 ? 20.318 3.496 -27.644 1.00 95.81 196 THR A C 1
ATOM 1550 O O . THR A 1 196 ? 20.184 4.718 -27.704 1.00 95.81 196 THR A O 1
ATOM 1553 N N . GLY A 1 197 ? 21.438 2.878 -28.023 1.00 95.38 197 GLY A N 1
ATOM 1554 C CA . GLY A 1 197 ? 22.674 3.569 -28.388 1.00 95.38 197 GLY A CA 1
ATOM 1555 C C . GLY A 1 197 ? 23.433 4.166 -27.196 1.00 95.38 197 GLY A C 1
ATOM 1556 O O . GLY A 1 197 ? 24.369 4.936 -27.402 1.00 95.38 197 GLY A O 1
ATOM 1557 N N . ILE A 1 198 ? 23.039 3.847 -25.957 1.00 94.94 198 ILE A N 1
ATOM 1558 C CA . ILE A 1 198 ? 23.713 4.306 -24.734 1.00 94.94 198 ILE A CA 1
ATOM 1559 C C . ILE A 1 198 ? 24.726 3.239 -24.314 1.00 94.94 198 ILE A C 1
ATOM 1561 O O . ILE A 1 198 ? 24.373 2.278 -23.635 1.00 94.94 198 ILE A O 1
ATOM 1565 N N . PHE A 1 199 ? 25.977 3.414 -24.734 1.00 94.31 199 PHE A N 1
ATOM 1566 C CA . PHE A 1 199 ? 27.075 2.471 -24.490 1.00 94.31 199 PHE A CA 1
ATOM 1567 C C . PHE A 1 199 ? 27.851 2.782 -23.200 1.00 94.31 199 PHE A C 1
ATOM 1569 O O . PHE A 1 199 ? 27.726 3.866 -22.635 1.00 94.31 199 PHE A O 1
ATOM 1576 N N . HIS A 1 200 ? 28.720 1.856 -22.781 1.00 91.88 200 HIS A N 1
ATOM 1577 C CA . HIS A 1 200 ? 29.611 1.964 -21.615 1.00 91.88 200 HIS A CA 1
ATOM 1578 C C . HIS A 1 200 ? 28.897 1.869 -20.253 1.00 91.88 200 HIS A C 1
ATOM 1580 O O . HIS A 1 200 ? 29.338 2.442 -19.256 1.00 91.88 200 HIS A O 1
ATOM 1586 N N . LEU A 1 201 ? 27.806 1.098 -20.161 1.00 91.38 201 LEU A N 1
ATOM 1587 C CA . LEU A 1 201 ? 27.046 0.929 -18.909 1.00 91.38 201 LEU A CA 1
ATOM 1588 C C . LEU A 1 201 ? 27.747 0.075 -17.840 1.00 91.38 201 LEU A C 1
ATOM 1590 O O . LEU A 1 201 ? 27.383 0.138 -16.649 1.00 91.38 201 LEU A O 1
ATOM 1594 N N . HIS A 1 202 ? 28.772 -0.679 -18.241 1.00 87.06 202 HIS A N 1
ATOM 1595 C CA . HIS A 1 202 ? 29.669 -1.396 -17.337 1.00 87.06 202 HIS A CA 1
ATOM 1596 C C . HIS A 1 202 ? 30.450 -0.443 -16.416 1.00 87.06 202 HIS A C 1
ATOM 1598 O O . HIS A 1 202 ? 30.760 -0.803 -15.278 1.00 87.06 202 HIS A O 1
ATOM 1604 N N . GLU A 1 203 ? 30.697 0.800 -16.842 1.00 88.50 203 GLU A N 1
ATOM 1605 C CA . GLU A 1 203 ? 31.394 1.807 -16.045 1.00 88.50 203 GLU A CA 1
ATOM 1606 C C . GLU A 1 203 ? 30.472 2.395 -14.971 1.00 88.50 203 GLU A C 1
ATOM 1608 O O . GLU A 1 203 ? 29.569 3.192 -15.237 1.00 88.50 203 GLU A O 1
ATOM 1613 N N . ALA A 1 204 ? 30.700 2.019 -13.710 1.00 83.62 204 ALA A N 1
ATOM 1614 C CA . ALA A 1 204 ? 29.784 2.371 -12.628 1.00 83.62 204 ALA A CA 1
ATOM 1615 C C . ALA A 1 204 ? 29.631 3.878 -12.376 1.00 83.62 204 ALA A C 1
ATOM 1617 O O . ALA A 1 204 ? 28.551 4.313 -11.975 1.00 83.62 204 ALA A O 1
ATOM 1618 N N . ASN A 1 205 ? 30.688 4.644 -12.648 1.00 86.56 205 ASN A N 1
ATOM 1619 C CA . ASN A 1 205 ? 30.740 6.093 -12.465 1.00 86.56 205 ASN A CA 1
ATOM 1620 C C . ASN A 1 205 ? 30.687 6.859 -13.800 1.00 86.56 205 ASN A C 1
ATOM 1622 O O . ASN A 1 205 ? 30.930 8.064 -13.815 1.00 86.56 205 ASN A O 1
ATOM 1626 N N . GLY A 1 206 ? 30.396 6.173 -14.910 1.00 88.62 206 GLY A N 1
ATOM 1627 C CA . GLY A 1 206 ? 30.315 6.782 -16.234 1.00 88.62 206 GLY A CA 1
ATOM 1628 C C . GLY A 1 206 ? 29.041 7.609 -16.429 1.00 88.62 206 GLY A C 1
ATOM 1629 O O . GLY A 1 206 ? 27.985 7.321 -15.853 1.00 88.62 206 GLY A O 1
ATOM 1630 N N . ASN A 1 207 ? 29.116 8.619 -17.301 1.00 92.56 207 ASN A N 1
ATOM 1631 C CA . ASN A 1 207 ? 27.966 9.460 -17.657 1.00 92.56 207 ASN A CA 1
ATOM 1632 C C . ASN A 1 207 ? 26.821 8.659 -18.299 1.00 92.56 207 ASN A C 1
ATOM 1634 O O . ASN A 1 207 ? 25.651 8.973 -18.072 1.00 92.56 207 ASN A O 1
ATOM 1638 N N . ALA A 1 208 ? 27.147 7.556 -18.978 1.00 93.69 208 ALA A N 1
ATOM 1639 C CA . ALA A 1 208 ? 26.191 6.641 -19.592 1.00 93.69 208 ALA A CA 1
ATOM 1640 C C . ALA A 1 208 ? 25.109 6.141 -18.619 1.00 93.69 208 ALA A C 1
ATOM 1642 O O . ALA A 1 208 ? 23.954 5.957 -19.000 1.00 93.69 208 ALA A O 1
ATOM 1643 N N . ARG A 1 209 ? 25.419 5.973 -17.324 1.00 92.12 209 ARG A N 1
ATOM 1644 C CA . ARG A 1 209 ? 24.402 5.570 -16.336 1.00 92.12 209 ARG A CA 1
ATOM 1645 C C . ARG A 1 209 ? 23.393 6.670 -16.045 1.00 92.12 209 ARG A C 1
ATOM 1647 O O . ARG A 1 209 ? 22.213 6.377 -15.842 1.00 92.12 209 ARG A O 1
ATOM 1654 N N . TRP A 1 210 ? 23.827 7.927 -16.043 1.00 93.25 210 TRP A N 1
ATOM 1655 C CA . TRP A 1 210 ? 22.916 9.063 -15.927 1.00 93.25 210 TRP A CA 1
ATOM 1656 C C . TRP A 1 210 ? 22.028 9.181 -17.164 1.00 93.25 210 TRP A C 1
ATOM 1658 O O . TRP A 1 210 ? 20.830 9.431 -17.022 1.00 93.25 210 TRP A O 1
ATOM 1668 N N . GLU A 1 211 ? 22.574 8.903 -18.346 1.00 95.00 211 GLU A N 1
ATOM 1669 C CA . GLU A 1 211 ? 21.818 8.837 -19.599 1.00 95.00 211 GLU A CA 1
ATOM 1670 C C . GLU A 1 211 ? 20.794 7.696 -19.581 1.00 95.00 211 GLU A C 1
ATOM 1672 O O . GLU A 1 211 ? 19.610 7.941 -19.800 1.00 95.00 211 GLU A O 1
ATOM 1677 N N . ALA A 1 212 ? 21.180 6.478 -19.184 1.00 95.12 212 ALA A N 1
ATOM 1678 C CA . ALA A 1 212 ? 20.256 5.347 -19.040 1.00 95.12 212 ALA A CA 1
ATOM 1679 C C . ALA A 1 212 ? 19.164 5.596 -17.984 1.00 95.12 212 ALA A C 1
ATOM 1681 O O . ALA A 1 212 ? 18.033 5.110 -18.099 1.00 95.12 212 ALA A O 1
ATOM 1682 N N . ARG A 1 213 ? 19.474 6.373 -16.942 1.00 94.75 213 ARG A N 1
ATOM 1683 C CA . ARG A 1 213 ? 18.489 6.853 -15.968 1.00 94.75 213 ARG A CA 1
ATOM 1684 C C . ARG A 1 213 ? 17.550 7.906 -16.563 1.00 94.75 213 ARG A C 1
ATOM 1686 O O . ARG A 1 213 ? 16.356 7.891 -16.257 1.00 94.75 213 ARG A O 1
ATOM 1693 N N . ALA A 1 214 ? 18.048 8.815 -17.394 1.00 94.75 214 ALA A N 1
ATOM 1694 C CA . ALA A 1 214 ? 17.246 9.858 -18.030 1.00 94.75 214 ALA A CA 1
ATOM 1695 C C . ALA A 1 214 ? 16.392 9.326 -19.195 1.00 94.75 214 ALA A C 1
ATOM 1697 O O . ALA A 1 214 ? 15.297 9.839 -19.428 1.00 94.75 214 ALA A O 1
ATOM 1698 N N . TYR A 1 215 ? 16.851 8.272 -19.873 1.00 96.31 215 TYR A N 1
ATOM 1699 C CA . TYR A 1 215 ? 16.206 7.669 -21.035 1.00 96.31 215 TYR A CA 1
ATOM 1700 C C . TYR A 1 215 ? 14.772 7.239 -20.723 1.00 96.31 215 TYR A C 1
ATOM 1702 O O . TYR A 1 215 ? 14.560 6.386 -19.864 1.00 96.31 215 TYR A O 1
ATOM 1710 N N . ARG A 1 216 ? 13.773 7.835 -21.384 1.00 95.88 216 ARG A N 1
ATOM 1711 C CA . ARG A 1 216 ? 12.344 7.536 -21.156 1.00 95.88 216 ARG A CA 1
ATOM 1712 C C . ARG A 1 216 ? 11.778 6.484 -22.102 1.00 95.88 216 ARG A C 1
ATOM 1714 O O . ARG A 1 216 ? 10.753 5.895 -21.765 1.00 95.88 216 ARG A O 1
ATOM 1721 N N . GLY A 1 217 ? 12.424 6.264 -23.243 1.00 96.00 217 GLY A N 1
ATOM 1722 C CA . GLY A 1 217 ? 11.924 5.392 -24.297 1.00 96.00 217 GLY A CA 1
ATOM 1723 C C . GLY A 1 217 ? 11.813 6.056 -25.662 1.00 96.00 217 GLY A C 1
ATOM 1724 O O . GLY A 1 217 ? 11.945 7.277 -25.778 1.00 96.00 217 GLY A O 1
ATOM 1725 N N . SER A 1 218 ? 11.520 5.240 -26.670 1.00 95.69 218 SER A N 1
ATOM 1726 C CA . SER A 1 218 ? 11.225 5.642 -28.050 1.00 95.69 218 SER A CA 1
ATOM 1727 C C . SER A 1 218 ? 10.031 4.848 -28.596 1.00 95.69 218 SER A C 1
ATOM 1729 O O . SER A 1 218 ? 9.410 4.075 -27.866 1.00 95.69 218 SER A O 1
ATOM 1731 N N . ALA A 1 219 ? 9.667 5.050 -29.865 1.00 95.56 219 ALA A N 1
ATOM 1732 C CA . ALA A 1 219 ? 8.584 4.286 -30.486 1.00 95.56 219 ALA A CA 1
ATOM 1733 C C . ALA A 1 219 ? 8.962 2.810 -30.708 1.00 95.56 219 ALA A C 1
ATOM 1735 O O . ALA A 1 219 ? 8.090 1.949 -30.645 1.00 95.56 219 ALA A O 1
ATOM 1736 N N . GLU A 1 220 ? 10.248 2.541 -30.933 1.00 95.25 220 GLU A N 1
ATOM 1737 C CA . GLU A 1 220 ? 10.830 1.226 -31.208 1.00 95.25 220 GLU A CA 1
ATOM 1738 C C . GLU A 1 220 ? 11.092 0.466 -29.900 1.00 95.25 220 GLU A C 1
ATOM 1740 O O . GLU A 1 220 ? 10.587 -0.634 -29.687 1.00 95.25 220 GLU A O 1
ATOM 1745 N N . VAL A 1 221 ? 11.810 1.095 -28.963 1.00 96.44 221 VAL A N 1
ATOM 1746 C CA . VAL A 1 221 ? 12.150 0.498 -27.657 1.00 96.44 221 VAL A CA 1
ATOM 1747 C C . VAL A 1 221 ? 10.936 0.451 -26.722 1.00 96.44 221 VAL A C 1
ATOM 1749 O O . VAL A 1 221 ? 10.868 -0.342 -25.786 1.00 96.44 221 VAL A O 1
ATOM 1752 N N . GLY A 1 222 ? 9.940 1.300 -26.974 1.00 97.94 222 GLY A N 1
ATOM 1753 C CA . GLY A 1 222 ? 8.832 1.538 -26.060 1.00 97.94 222 GLY A CA 1
ATOM 1754 C C . GLY A 1 222 ? 9.223 2.496 -24.943 1.00 97.94 222 GLY A C 1
ATOM 1755 O O . GLY A 1 222 ? 10.342 3.007 -24.883 1.00 97.94 222 GLY A O 1
ATOM 1756 N N . TYR A 1 223 ? 8.286 2.748 -24.034 1.00 98.31 223 TYR A N 1
ATOM 1757 C CA . TYR A 1 223 ? 8.461 3.669 -22.915 1.00 98.31 223 TYR A CA 1
ATOM 1758 C C . TYR A 1 223 ? 8.621 2.912 -21.606 1.00 98.31 223 TYR A C 1
ATOM 1760 O O . TYR A 1 223 ? 7.850 1.994 -21.316 1.00 98.31 223 TYR A O 1
ATOM 1768 N N . LYS A 1 224 ? 9.606 3.310 -20.801 1.00 97.44 224 LYS A N 1
ATOM 1769 C CA . LYS A 1 224 ? 9.896 2.627 -19.539 1.00 97.44 224 LYS A CA 1
ATOM 1770 C C . LYS A 1 224 ? 8.847 2.921 -18.470 1.00 97.44 224 LYS A C 1
ATOM 1772 O O . LYS A 1 224 ? 8.251 3.992 -18.442 1.00 97.44 224 LYS A O 1
ATOM 1777 N N . MET A 1 225 ? 8.666 2.012 -17.525 1.00 97.69 225 MET A N 1
ATOM 1778 C CA . MET A 1 225 ? 7.906 2.307 -16.309 1.00 97.69 225 MET A CA 1
ATOM 1779 C C . MET A 1 225 ? 8.667 3.268 -15.381 1.00 97.69 225 MET A C 1
ATOM 1781 O O . MET A 1 225 ? 9.893 3.379 -15.427 1.00 97.69 225 MET A O 1
ATOM 1785 N N . ALA A 1 226 ? 7.946 3.981 -14.509 1.00 96.88 226 ALA A N 1
ATOM 1786 C CA . ALA A 1 226 ? 8.565 4.897 -13.538 1.00 96.88 226 ALA A CA 1
ATOM 1787 C C . ALA A 1 226 ? 9.189 4.196 -12.314 1.00 96.88 226 ALA A C 1
ATOM 1789 O O . ALA A 1 226 ? 9.724 4.861 -11.425 1.00 96.88 226 ALA A O 1
ATOM 1790 N N . LEU A 1 227 ? 9.120 2.868 -12.269 1.00 96.06 227 LEU A N 1
ATOM 1791 C CA . LEU A 1 227 ? 9.604 2.021 -11.191 1.00 96.06 227 LEU A CA 1
ATOM 1792 C C . LEU A 1 227 ? 10.347 0.825 -11.804 1.00 96.06 227 LEU A C 1
ATOM 1794 O O . LEU A 1 227 ? 9.978 0.357 -12.882 1.00 96.06 227 LEU A O 1
ATOM 1798 N N . CYS A 1 228 ? 11.407 0.358 -11.145 1.00 95.81 228 CYS A N 1
ATOM 1799 C CA . CYS A 1 228 ? 12.220 -0.742 -11.658 1.00 95.81 228 CYS A CA 1
ATOM 1800 C C . CYS A 1 228 ? 11.523 -2.100 -11.500 1.00 95.81 228 CYS A C 1
ATOM 1802 O O . CYS A 1 228 ? 10.600 -2.255 -10.701 1.00 95.81 228 CYS A O 1
ATOM 1804 N N . GLU A 1 229 ? 12.014 -3.103 -12.222 1.00 95.69 229 GLU A N 1
ATOM 1805 C CA . GLU A 1 229 ? 11.523 -4.485 -12.184 1.00 95.69 229 GLU A CA 1
ATOM 1806 C C . GLU A 1 229 ? 11.492 -5.052 -10.760 1.00 95.69 229 GLU A C 1
ATOM 1808 O O . GLU A 1 229 ? 10.509 -5.670 -10.357 1.00 95.69 229 GLU A O 1
ATOM 1813 N N . ARG A 1 230 ? 12.541 -4.786 -9.968 1.00 95.06 230 ARG A N 1
ATOM 1814 C CA . ARG A 1 230 ? 12.645 -5.239 -8.573 1.00 95.06 230 ARG A CA 1
ATOM 1815 C C . ARG A 1 230 ? 11.522 -4.676 -7.714 1.00 95.06 230 ARG A C 1
ATOM 1817 O O . ARG A 1 230 ? 10.861 -5.424 -7.001 1.00 95.06 230 ARG 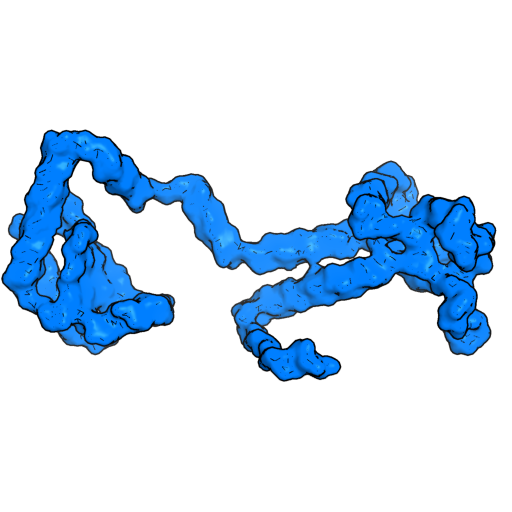A O 1
ATOM 1824 N N . ASP A 1 231 ? 11.333 -3.366 -7.753 1.00 96.00 231 ASP A N 1
ATOM 1825 C CA . ASP A 1 231 ? 10.330 -2.709 -6.924 1.00 96.00 231 ASP A CA 1
ATOM 1826 C C . ASP A 1 231 ? 8.925 -3.122 -7.390 1.00 96.00 231 ASP A C 1
ATOM 1828 O O . ASP A 1 231 ? 8.065 -3.423 -6.565 1.00 96.00 231 ASP A O 1
ATOM 1832 N N . MET A 1 232 ? 8.706 -3.244 -8.706 1.00 96.38 232 MET A N 1
ATOM 1833 C CA . MET A 1 232 ? 7.459 -3.786 -9.250 1.00 96.38 232 MET A CA 1
ATOM 1834 C C . MET A 1 232 ? 7.189 -5.207 -8.743 1.00 96.38 232 MET A C 1
ATOM 1836 O O . MET A 1 232 ? 6.053 -5.509 -8.389 1.00 96.38 232 MET A O 1
ATOM 1840 N N . ALA A 1 233 ? 8.212 -6.060 -8.645 1.00 96.69 233 ALA A N 1
ATOM 1841 C CA . ALA A 1 233 ? 8.069 -7.410 -8.111 1.00 96.69 233 ALA A CA 1
ATOM 1842 C C . ALA A 1 233 ? 7.744 -7.411 -6.608 1.00 96.69 233 ALA A C 1
ATOM 1844 O O . ALA A 1 233 ? 6.789 -8.066 -6.195 1.00 96.69 233 ALA A O 1
ATOM 1845 N N . ILE A 1 234 ? 8.487 -6.655 -5.791 1.00 96.12 234 ILE A N 1
ATOM 1846 C CA . ILE A 1 234 ? 8.294 -6.611 -4.331 1.00 96.12 234 ILE A CA 1
ATOM 1847 C C . ILE A 1 234 ? 6.912 -6.048 -3.994 1.00 96.12 234 ILE A C 1
ATOM 1849 O O . ILE A 1 234 ? 6.088 -6.719 -3.371 1.00 96.12 234 ILE A O 1
ATOM 1853 N N . TYR A 1 235 ? 6.634 -4.820 -4.432 1.00 96.88 235 TYR A N 1
ATOM 1854 C CA . TYR A 1 235 ? 5.393 -4.141 -4.076 1.00 96.88 235 TYR A CA 1
ATOM 1855 C C . TYR A 1 235 ? 4.192 -4.725 -4.826 1.00 96.88 235 TYR A C 1
ATOM 1857 O O . TYR A 1 235 ? 3.087 -4.738 -4.285 1.00 96.88 235 TYR A O 1
ATOM 1865 N N . GLY A 1 236 ? 4.395 -5.259 -6.035 1.00 97.25 236 GLY A N 1
ATOM 1866 C CA . GLY A 1 236 ? 3.362 -5.969 -6.788 1.00 97.25 236 GLY A CA 1
ATOM 1867 C C . GLY A 1 236 ? 2.951 -7.275 -6.113 1.00 97.25 236 GLY A C 1
ATOM 1868 O O . GLY A 1 236 ? 1.757 -7.543 -5.997 1.00 97.25 236 GLY A O 1
ATOM 1869 N N . ALA A 1 237 ? 3.905 -8.048 -5.584 1.00 97.00 237 ALA A N 1
ATOM 1870 C CA . ALA A 1 237 ? 3.605 -9.244 -4.799 1.00 97.00 237 ALA A CA 1
ATOM 1871 C C . ALA A 1 237 ? 2.872 -8.897 -3.494 1.00 97.00 237 ALA A C 1
ATOM 1873 O O . ALA A 1 237 ? 1.877 -9.541 -3.159 1.00 97.00 237 ALA A O 1
ATOM 1874 N N . MET A 1 238 ? 3.303 -7.841 -2.791 1.00 96.62 238 MET A N 1
ATOM 1875 C CA . MET A 1 238 ? 2.601 -7.342 -1.601 1.00 96.62 238 MET A CA 1
ATOM 1876 C C . MET A 1 238 ? 1.165 -6.916 -1.925 1.00 96.62 238 MET A C 1
ATOM 1878 O O . MET A 1 238 ? 0.243 -7.270 -1.193 1.00 96.62 238 MET A O 1
ATOM 1882 N N . PHE A 1 239 ? 0.964 -6.183 -3.025 1.00 97.56 239 PHE A N 1
ATOM 1883 C CA . PHE A 1 239 ? -0.359 -5.778 -3.496 1.00 97.56 239 PHE A CA 1
ATOM 1884 C C . PHE A 1 239 ? -1.236 -6.990 -3.818 1.00 97.56 239 PHE A C 1
ATOM 1886 O O . PHE A 1 239 ? -2.365 -7.072 -3.338 1.00 97.56 239 PHE A O 1
ATOM 1893 N N . LEU A 1 240 ? -0.712 -7.948 -4.587 1.00 96.31 240 LEU A N 1
ATOM 1894 C CA . LEU A 1 240 ? -1.436 -9.157 -4.967 1.00 96.31 240 LEU A CA 1
ATOM 1895 C C . LEU A 1 240 ? -1.851 -9.963 -3.734 1.00 96.31 240 LEU A C 1
ATOM 1897 O O . LEU A 1 240 ? -3.009 -10.362 -3.618 1.00 96.31 240 LEU A O 1
ATOM 1901 N N . PHE A 1 241 ? -0.936 -10.153 -2.782 1.00 95.19 241 PHE A N 1
ATOM 1902 C CA . PHE A 1 241 ? -1.249 -10.829 -1.530 1.00 95.19 241 PHE A CA 1
ATOM 1903 C C . PHE A 1 241 ? -2.304 -10.068 -0.720 1.00 95.19 241 PHE A C 1
ATO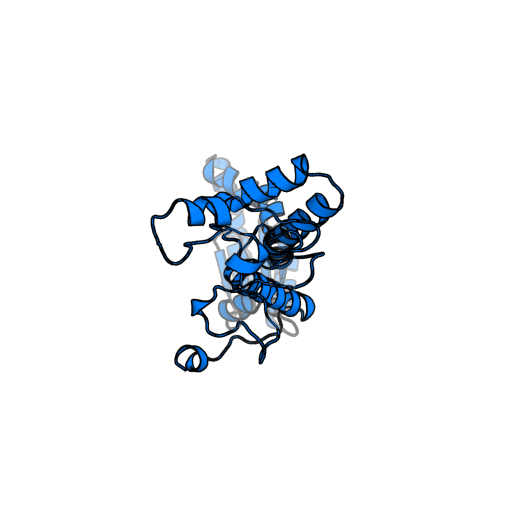M 1905 O O . PHE A 1 241 ? -3.277 -10.675 -0.276 1.00 95.19 241 PHE A O 1
ATOM 1912 N N . ALA A 1 242 ? -2.162 -8.747 -0.562 1.00 94.31 242 ALA A N 1
ATOM 1913 C CA . ALA A 1 242 ? -3.133 -7.921 0.155 1.00 94.31 242 ALA A CA 1
ATOM 1914 C C . ALA A 1 242 ? -4.533 -8.011 -0.474 1.00 94.31 242 ALA A C 1
ATOM 1916 O O . ALA A 1 242 ? -5.524 -8.158 0.245 1.00 94.31 242 ALA A O 1
ATOM 1917 N N . LEU A 1 243 ? -4.607 -8.003 -1.808 1.00 94.56 243 LEU A N 1
ATOM 1918 C CA . LEU A 1 243 ? -5.843 -8.148 -2.568 1.00 94.56 243 LEU A CA 1
ATOM 1919 C C . LEU A 1 243 ? -6.486 -9.526 -2.347 1.00 94.56 243 LEU A C 1
ATOM 1921 O O . LEU A 1 243 ? -7.669 -9.600 -2.021 1.00 94.56 243 LEU A O 1
ATOM 1925 N N . ILE A 1 244 ? -5.713 -10.611 -2.459 1.00 94.19 244 ILE A N 1
ATOM 1926 C CA . ILE A 1 244 ? -6.200 -11.980 -2.218 1.00 94.19 244 ILE A CA 1
ATOM 1927 C C . ILE A 1 244 ? -6.659 -12.140 -0.762 1.00 94.19 244 ILE A C 1
ATOM 1929 O O . ILE A 1 244 ? -7.744 -12.662 -0.498 1.00 94.19 244 ILE A O 1
ATOM 1933 N N . PHE A 1 245 ? -5.872 -11.660 0.201 1.00 92.38 245 PHE A N 1
ATOM 1934 C CA . PHE A 1 245 ? -6.212 -11.723 1.622 1.00 92.38 245 PHE A CA 1
ATOM 1935 C C . PHE A 1 245 ? -7.492 -10.940 1.945 1.00 92.38 245 PHE A C 1
ATOM 1937 O O . PHE A 1 245 ? -8.318 -11.385 2.746 1.00 92.38 245 PHE A O 1
ATOM 1944 N N . TRP A 1 246 ? -7.698 -9.794 1.293 1.00 90.31 246 TRP A N 1
ATOM 1945 C CA . TRP A 1 246 ? -8.921 -9.011 1.430 1.00 90.31 246 TRP A CA 1
ATOM 1946 C C . TRP A 1 246 ? -10.138 -9.717 0.811 1.00 90.31 246 TRP A C 1
ATOM 1948 O O . TRP A 1 246 ? -11.148 -9.874 1.499 1.00 90.31 246 TRP A O 1
ATOM 1958 N N . ILE A 1 247 ? -10.034 -10.217 -0.428 1.00 91.06 247 ILE A N 1
ATOM 1959 C CA . ILE A 1 247 ? -11.124 -10.919 -1.140 1.00 91.06 247 ILE A CA 1
ATOM 1960 C C . ILE A 1 247 ? -11.541 -12.209 -0.417 1.00 91.06 247 ILE A C 1
ATOM 1962 O O . ILE A 1 247 ? -12.723 -12.538 -0.360 1.00 91.06 247 ILE A O 1
ATOM 1966 N N . THR A 1 248 ? -10.595 -12.923 0.193 1.00 91.81 248 THR A N 1
ATOM 1967 C CA . THR A 1 248 ? -10.866 -14.154 0.963 1.00 91.81 248 THR A CA 1
ATOM 1968 C C . THR A 1 248 ? -11.474 -13.896 2.348 1.00 91.81 248 THR A C 1
ATOM 1970 O O . THR A 1 248 ? -11.710 -14.838 3.107 1.00 91.81 248 THR A O 1
ATOM 1973 N N . GLY A 1 249 ? -11.733 -12.636 2.710 1.00 86.94 249 GLY A N 1
ATOM 1974 C CA . GLY A 1 249 ? -12.304 -12.279 4.006 1.00 86.94 249 GLY A CA 1
ATOM 1975 C C . GLY A 1 249 ? -11.342 -12.511 5.170 1.00 86.94 249 GLY A C 1
ATOM 1976 O O . GLY A 1 249 ? -11.793 -12.844 6.263 1.00 86.94 249 GLY A O 1
ATOM 1977 N N . ARG A 1 250 ? -10.028 -12.345 4.941 1.00 86.25 250 ARG A N 1
ATOM 1978 C CA . ARG A 1 250 ? -8.959 -12.494 5.947 1.00 86.25 250 ARG A CA 1
ATOM 1979 C C . ARG A 1 250 ? -8.855 -13.900 6.553 1.00 86.25 250 ARG A C 1
ATOM 1981 O O . ARG A 1 250 ? -8.453 -14.055 7.700 1.00 86.25 250 ARG A O 1
ATOM 1988 N N . ARG A 1 251 ? -9.228 -14.931 5.788 1.00 87.19 251 ARG A N 1
ATOM 1989 C CA . ARG A 1 251 ? -9.265 -16.332 6.254 1.00 87.19 251 ARG A CA 1
ATOM 1990 C C . ARG A 1 251 ? -7.965 -17.109 6.040 1.00 87.19 251 ARG A C 1
ATOM 1992 O O . ARG A 1 251 ? -7.906 -18.283 6.388 1.00 87.19 251 ARG A O 1
ATOM 1999 N N . ILE A 1 252 ? -6.946 -16.489 5.447 1.00 88.12 252 ILE A N 1
ATOM 2000 C CA . ILE A 1 252 ? -5.658 -17.150 5.208 1.00 88.12 252 ILE A CA 1
ATOM 2001 C C . ILE A 1 252 ? -4.927 -17.280 6.552 1.00 88.12 252 ILE A C 1
ATOM 2003 O O . ILE A 1 252 ? -4.685 -16.252 7.192 1.00 88.12 252 ILE A O 1
ATOM 2007 N N . PRO A 1 253 ? -4.589 -18.503 7.000 1.00 86.44 253 PRO A N 1
ATOM 2008 C CA . PRO A 1 253 ? -3.859 -18.694 8.244 1.00 86.44 253 PRO A CA 1
ATOM 2009 C C . PRO A 1 253 ? -2.422 -18.165 8.118 1.00 86.44 253 PRO A C 1
ATOM 2011 O O . PRO A 1 253 ? -1.867 -18.136 7.015 1.00 86.44 253 PRO A O 1
ATOM 2014 N N . PRO A 1 254 ? -1.792 -17.758 9.233 1.00 86.69 254 PRO A N 1
ATOM 2015 C CA . PRO A 1 254 ? -0.393 -17.354 9.217 1.00 86.69 254 PRO A CA 1
ATOM 2016 C C . PRO A 1 254 ? 0.504 -18.524 8.792 1.00 86.69 254 PRO A C 1
ATOM 2018 O O . PRO A 1 254 ? 0.248 -19.681 9.133 1.00 86.69 254 PRO A O 1
ATOM 2021 N N . LEU A 1 255 ? 1.578 -18.216 8.062 1.00 87.62 255 LEU A N 1
ATOM 2022 C CA . LEU A 1 255 ? 2.595 -19.203 7.707 1.00 87.62 255 LEU A CA 1
ATOM 2023 C C . LEU A 1 255 ? 3.276 -19.743 8.966 1.00 87.62 255 LEU A C 1
ATOM 2025 O O . LEU A 1 255 ? 3.654 -18.985 9.861 1.00 87.62 255 LEU A O 1
ATOM 2029 N N . HIS A 1 256 ? 3.472 -21.061 9.007 1.00 91.25 256 HIS A N 1
ATOM 2030 C CA . HIS A 1 256 ? 4.251 -21.692 10.063 1.00 91.25 256 HIS A CA 1
ATOM 2031 C C . HIS A 1 256 ? 5.695 -21.168 10.023 1.00 91.25 256 HIS A C 1
ATOM 2033 O O . HIS A 1 256 ? 6.294 -21.079 8.951 1.00 91.25 256 HIS A O 1
ATOM 2039 N N . TRP A 1 257 ? 6.268 -20.847 11.185 1.00 92.81 257 TRP A N 1
ATOM 2040 C CA . TRP A 1 257 ? 7.582 -20.195 11.301 1.00 92.81 257 TRP A CA 1
ATOM 2041 C C . TRP A 1 257 ? 8.717 -20.942 10.580 1.00 92.81 257 TRP A C 1
ATOM 2043 O O . TRP A 1 257 ? 9.661 -20.313 10.120 1.00 92.81 257 TRP A O 1
ATOM 2053 N N . ILE A 1 258 ? 8.603 -22.266 10.424 1.00 93.69 258 ILE A N 1
ATOM 2054 C CA . ILE A 1 258 ? 9.600 -23.102 9.735 1.00 93.69 258 ILE A CA 1
ATOM 2055 C C . ILE A 1 258 ? 9.844 -22.679 8.279 1.00 93.69 258 ILE A C 1
ATOM 2057 O O . ILE A 1 258 ? 10.958 -22.810 7.787 1.00 93.69 258 ILE A O 1
ATOM 2061 N N . PHE A 1 259 ? 8.834 -22.113 7.610 1.00 89.50 259 PHE A N 1
ATOM 2062 C CA . PHE A 1 259 ? 8.970 -21.611 6.242 1.00 89.50 259 PHE A CA 1
ATOM 2063 C C . PHE A 1 259 ? 9.826 -20.344 6.143 1.00 89.50 259 PHE A C 1
ATOM 2065 O O . PHE A 1 259 ? 10.224 -19.984 5.046 1.00 89.50 259 PHE A O 1
ATOM 2072 N N . TRP A 1 260 ? 10.116 -19.674 7.261 1.00 84.31 260 TRP A N 1
ATOM 2073 C CA . TRP A 1 260 ? 11.018 -18.520 7.290 1.00 84.31 260 TRP A CA 1
ATOM 2074 C C . TRP A 1 260 ? 12.492 -18.908 7.481 1.00 84.31 260 TRP A C 1
ATOM 2076 O O . TRP A 1 260 ? 13.354 -18.039 7.385 1.00 84.31 260 TRP A O 1
ATOM 2086 N N . LEU A 1 261 ? 12.784 -20.179 7.788 1.00 90.50 261 LEU A N 1
ATOM 2087 C CA . LEU A 1 261 ? 14.149 -20.697 7.962 1.00 90.50 261 LEU A CA 1
ATOM 2088 C C . LEU A 1 261 ? 14.663 -21.508 6.765 1.00 90.50 261 LEU A C 1
ATOM 2090 O O . LEU A 1 261 ? 15.853 -21.819 6.729 1.00 90.50 261 LEU A O 1
ATOM 2094 N N . LEU A 1 262 ? 13.770 -21.877 5.845 1.00 77.25 262 LEU A N 1
ATOM 2095 C CA . LEU A 1 262 ? 14.091 -22.509 4.563 1.00 77.25 262 LEU A CA 1
ATOM 2096 C C . LEU A 1 262 ? 14.463 -21.441 3.532 1.00 77.25 262 LEU A C 1
ATOM 2098 O O . LEU A 1 262 ? 15.402 -21.707 2.752 1.00 77.25 262 LEU A O 1
#

Secondary structure (DSSP, 8-state):
-EEEEEEE-TT-HHHHHHHHHHHHHTTTS-EEEEEEEGGG-HHHHHHHTTT-SEEEETTEEEESS--HHHHHHHHHHHHHHHHHHHHHT-HHHHHHHHHHT---HHHHHHHHHHHHHHHHHHHHHHHHHHHHHHHHHHHHTT-HHHHHHHHHHHTTT----GGGS-EESSS-S----GGGS--BTTTTBPPHHHHH----TT-TTSHHHHHHHH--EETTTEEE-SS-HHHHHHHHHHHHHHHHHHHTTT-PPPPPGGGGT-

pLDDT: mean 91.88, std 6.12, range [67.5, 98.31]